Protein AF-A0A1H5QND9-F1 (afdb_monomer_lite)

Organism: NCBI:txid218821

Structure (mmCIF, N/CA/C/O backbone):
data_AF-A0A1H5QND9-F1
#
_entry.id   AF-A0A1H5QND9-F1
#
loop_
_atom_site.group_PDB
_atom_site.id
_atom_site.type_symbol
_atom_site.label_atom_id
_atom_site.label_alt_id
_atom_site.label_comp_id
_atom_site.label_asym_id
_atom_site.label_entity_id
_atom_site.label_seq_id
_atom_site.pdbx_PDB_ins_code
_atom_site.Cartn_x
_atom_site.Cartn_y
_atom_site.Cartn_z
_atom_site.occupancy
_atom_site.B_iso_or_equiv
_atom_site.auth_seq_id
_atom_site.auth_comp_id
_atom_site.auth_asym_id
_atom_site.auth_atom_id
_atom_site.pdbx_PDB_model_num
ATOM 1 N N . MET A 1 1 ? -1.037 16.244 -13.081 1.00 30.77 1 MET A N 1
ATOM 2 C CA . MET A 1 1 ? -0.775 14.940 -12.446 1.00 30.77 1 MET A CA 1
ATOM 3 C C . MET A 1 1 ? -1.326 13.906 -13.398 1.00 30.77 1 MET A C 1
ATOM 5 O O . MET A 1 1 ? -2.537 13.854 -13.570 1.00 30.77 1 MET A O 1
ATOM 9 N N . ASN A 1 2 ? -0.442 13.226 -14.124 1.00 32.41 2 ASN A N 1
ATOM 10 C CA . ASN A 1 2 ? -0.830 12.193 -15.076 1.00 32.41 2 ASN A CA 1
ATOM 11 C C . ASN A 1 2 ? -1.041 10.910 -14.277 1.00 32.41 2 ASN A C 1
ATOM 13 O O . ASN A 1 2 ? -0.089 10.359 -13.736 1.00 32.41 2 ASN A O 1
ATOM 17 N N . THR A 1 3 ? -2.290 10.477 -14.146 1.00 39.03 3 THR A N 1
ATOM 18 C CA . THR A 1 3 ? -2.609 9.144 -13.639 1.00 39.03 3 THR A CA 1
ATOM 19 C C . THR A 1 3 ? -2.179 8.141 -14.701 1.00 39.03 3 THR A C 1
ATOM 21 O O . THR A 1 3 ? -2.742 8.149 -15.798 1.00 39.03 3 THR A O 1
ATOM 24 N N . ALA A 1 4 ? -1.175 7.316 -14.398 1.00 41.44 4 ALA A N 1
ATOM 25 C CA . ALA A 1 4 ? -0.848 6.157 -15.221 1.00 41.44 4 ALA A CA 1
ATOM 26 C C . ALA A 1 4 ? -2.119 5.308 -15.438 1.00 41.44 4 ALA A C 1
ATOM 28 O O . ALA A 1 4 ? -2.975 5.269 -14.544 1.00 41.44 4 ALA A O 1
ATOM 29 N N . PRO A 1 5 ? -2.287 4.660 -16.605 1.00 41.72 5 PRO A N 1
ATOM 30 C CA . PRO A 1 5 ? -3.392 3.733 -16.797 1.00 41.72 5 PRO A CA 1
ATOM 31 C C . PRO A 1 5 ? -3.307 2.666 -15.704 1.00 41.72 5 PRO A C 1
ATOM 33 O O . PRO A 1 5 ? -2.260 2.045 -15.528 1.00 41.72 5 PRO A O 1
ATOM 36 N N . ALA A 1 6 ? -4.391 2.500 -14.942 1.00 45.31 6 ALA A N 1
ATOM 37 C CA . ALA A 1 6 ? -4.502 1.431 -13.964 1.00 45.31 6 ALA A CA 1
ATOM 38 C C . ALA A 1 6 ? -4.323 0.107 -14.713 1.00 45.31 6 ALA A C 1
ATOM 40 O O . ALA A 1 6 ? -5.210 -0.307 -15.460 1.00 45.31 6 ALA A O 1
ATOM 41 N N . GLY A 1 7 ? -3.151 -0.515 -14.569 1.00 49.09 7 GLY A N 1
ATOM 42 C CA . GLY A 1 7 ? -2.997 -1.923 -14.898 1.00 49.09 7 GLY A CA 1
ATOM 43 C C . GLY A 1 7 ? -4.021 -2.725 -14.099 1.00 49.09 7 GLY A C 1
ATOM 44 O O . GLY A 1 7 ? -4.500 -2.260 -13.058 1.00 49.09 7 GLY A O 1
ATOM 45 N N . ASP A 1 8 ? -4.371 -3.910 -14.593 1.00 61.28 8 ASP A N 1
ATOM 46 C CA . ASP A 1 8 ? -5.135 -4.879 -13.810 1.00 61.28 8 ASP A CA 1
ATOM 47 C C . ASP A 1 8 ? -4.563 -4.938 -12.383 1.00 61.28 8 ASP A C 1
ATOM 49 O O . ASP A 1 8 ? -3.344 -4.863 -12.196 1.00 61.28 8 ASP A O 1
ATOM 53 N N . GLY A 1 9 ? -5.442 -4.984 -11.377 1.00 74.00 9 GLY A N 1
ATOM 54 C CA . GLY A 1 9 ? -5.028 -4.994 -9.973 1.00 74.00 9 GLY A CA 1
ATOM 55 C C . GLY A 1 9 ? -3.981 -6.076 -9.684 1.00 74.00 9 GLY A C 1
ATOM 56 O O . GLY A 1 9 ? -3.853 -7.049 -10.437 1.00 74.00 9 GLY A O 1
ATOM 57 N N . ALA A 1 10 ? -3.236 -5.892 -8.591 1.00 85.25 10 ALA A N 1
ATOM 58 C CA . ALA A 1 10 ? -2.220 -6.842 -8.147 1.00 85.25 10 ALA A CA 1
ATOM 59 C C . ALA A 1 10 ? -2.747 -8.287 -8.178 1.00 85.25 10 ALA A C 1
ATOM 61 O O . ALA A 1 10 ? -3.856 -8.576 -7.728 1.00 85.25 10 ALA A O 1
ATOM 62 N N . GLN A 1 11 ? -1.960 -9.184 -8.769 1.00 88.12 11 GLN A N 1
ATOM 63 C CA . GLN A 1 11 ? -2.211 -10.621 -8.730 1.00 88.12 11 GLN A CA 1
ATOM 64 C C . GLN A 1 11 ? -1.687 -11.215 -7.415 1.00 88.12 11 GLN A C 1
ATOM 66 O O . GLN A 1 11 ? -0.843 -10.595 -6.767 1.00 88.12 11 GLN A O 1
ATOM 71 N N . PRO A 1 12 ? -2.091 -12.444 -7.033 1.00 85.75 12 PRO A N 1
ATOM 72 C CA . PRO A 1 12 ? -1.601 -13.069 -5.809 1.00 85.75 12 PRO A CA 1
ATOM 73 C C . PRO A 1 12 ? -0.068 -13.044 -5.697 1.00 85.75 12 PRO A C 1
ATOM 75 O O . PRO A 1 12 ? 0.640 -13.591 -6.546 1.00 85.75 12 PRO A O 1
ATOM 78 N N . GLY A 1 13 ? 0.431 -12.423 -4.625 1.00 88.81 13 GLY A N 1
ATOM 79 C CA . GLY A 1 13 ? 1.862 -12.261 -4.349 1.00 88.81 13 GLY A CA 1
ATOM 80 C C . GLY A 1 13 ? 2.502 -11.005 -4.950 1.00 88.81 13 GLY A C 1
ATOM 81 O O . GLY A 1 13 ? 3.698 -10.793 -4.754 1.00 88.81 13 GLY A O 1
ATOM 82 N N . GLU A 1 14 ? 1.743 -10.178 -5.667 1.00 94.50 14 GLU A N 1
ATOM 83 C CA . GLU A 1 14 ? 2.180 -8.855 -6.102 1.00 94.50 14 GLU A CA 1
ATOM 84 C C . GLU A 1 14 ? 1.819 -7.787 -5.067 1.00 94.50 14 GLU A C 1
ATOM 86 O O . GLU A 1 14 ? 0.817 -7.868 -4.365 1.00 94.50 14 GLU A O 1
ATOM 91 N N . VAL A 1 15 ? 2.649 -6.755 -4.997 1.00 95.69 15 VAL A N 1
ATOM 92 C CA . VAL A 1 15 ? 2.411 -5.526 -4.238 1.00 95.69 15 VAL A CA 1
ATOM 93 C C . VAL A 1 15 ? 2.611 -4.334 -5.165 1.00 95.69 15 VAL A C 1
ATOM 95 O O . VAL A 1 15 ? 3.142 -4.471 -6.268 1.00 95.69 15 VAL A O 1
ATOM 98 N N . TYR A 1 16 ? 2.191 -3.152 -4.736 1.00 96.06 16 TYR A N 1
ATOM 99 C CA . TYR A 1 16 ? 2.294 -1.951 -5.555 1.00 96.06 16 TYR A CA 1
ATOM 100 C C . TYR A 1 16 ? 3.622 -1.226 -5.337 1.00 96.06 16 TYR A C 1
ATOM 102 O O . TYR A 1 16 ? 4.063 -1.041 -4.201 1.00 96.06 16 TYR A O 1
ATOM 110 N N . VAL A 1 17 ? 4.232 -0.779 -6.434 1.00 96.19 17 VAL A N 1
ATOM 111 C CA . VAL A 1 17 ? 5.432 0.064 -6.443 1.00 96.19 17 VAL A CA 1
ATOM 112 C C . VAL A 1 17 ? 5.230 1.336 -7.252 1.00 96.19 17 VAL A C 1
ATOM 114 O O . VAL A 1 17 ? 4.436 1.370 -8.191 1.00 96.19 17 VAL A O 1
ATOM 117 N N . THR A 1 18 ? 5.986 2.369 -6.900 1.00 94.56 18 THR A N 1
ATOM 118 C CA . THR A 1 18 ? 6.098 3.638 -7.628 1.00 94.56 18 THR A CA 1
ATOM 119 C C . THR A 1 18 ? 7.566 4.000 -7.782 1.00 94.56 18 THR A C 1
ATOM 121 O O . THR A 1 18 ? 8.375 3.664 -6.921 1.00 94.56 18 THR A O 1
ATOM 124 N N . VAL A 1 19 ? 7.927 4.711 -8.849 1.00 92.56 19 VAL A N 1
ATOM 125 C CA . VAL A 1 19 ? 9.191 5.463 -8.833 1.00 92.56 19 VAL A CA 1
ATOM 126 C C . VAL A 1 19 ? 8.982 6.672 -7.923 1.00 92.56 19 VAL A C 1
ATOM 128 O O . VAL A 1 19 ? 7.911 7.294 -8.003 1.00 92.56 19 VAL A O 1
ATOM 131 N N . ALA A 1 20 ? 9.956 6.985 -7.066 1.00 84.19 20 ALA A N 1
ATOM 132 C CA . ALA A 1 20 ? 9.910 8.134 -6.162 1.00 84.19 20 ALA A CA 1
ATOM 133 C C . ALA A 1 20 ? 9.398 9.404 -6.875 1.00 84.19 20 ALA A C 1
ATOM 135 O O . ALA A 1 20 ? 9.759 9.686 -8.021 1.00 84.19 20 ALA A O 1
ATOM 136 N N . ASP A 1 21 ? 8.481 10.124 -6.224 1.00 79.50 21 ASP A N 1
ATOM 137 C CA . ASP A 1 21 ? 7.835 11.358 -6.705 1.00 79.50 21 ASP A CA 1
ATOM 138 C C . ASP A 1 21 ? 7.062 11.282 -8.044 1.00 79.50 21 ASP A C 1
ATOM 140 O O . ASP A 1 21 ? 6.518 12.291 -8.504 1.00 79.50 21 ASP A O 1
ATOM 144 N N . SER A 1 22 ? 6.942 10.108 -8.677 1.00 85.75 22 SER A N 1
ATOM 145 C CA . SER A 1 22 ? 6.267 9.986 -9.982 1.00 85.75 22 SER A CA 1
ATOM 146 C C . SER A 1 22 ? 4.738 9.952 -9.892 1.00 85.75 22 SER A C 1
ATOM 148 O O . SER A 1 22 ? 4.049 10.411 -10.807 1.00 85.75 22 SER A O 1
ATOM 150 N N . GLY A 1 23 ? 4.197 9.387 -8.807 1.00 83.50 23 GLY A N 1
ATOM 151 C CA . GLY A 1 23 ? 2.765 9.122 -8.635 1.00 83.50 23 GLY A CA 1
ATOM 152 C C . GLY A 1 23 ? 2.202 8.009 -9.533 1.00 83.50 23 GLY A C 1
ATOM 153 O O . GLY A 1 23 ? 0.992 7.783 -9.519 1.00 83.50 23 GLY A O 1
ATOM 154 N N . ALA A 1 24 ? 3.044 7.326 -10.315 1.00 89.31 24 ALA A N 1
ATOM 155 C CA . ALA A 1 24 ? 2.649 6.197 -11.148 1.00 89.31 24 ALA A CA 1
ATOM 156 C C . ALA A 1 24 ? 2.803 4.890 -10.367 1.00 89.31 24 ALA A C 1
ATOM 158 O O . ALA A 1 24 ? 3.851 4.633 -9.783 1.00 89.31 24 ALA A O 1
ATOM 159 N N . VAL A 1 25 ? 1.757 4.065 -10.359 1.00 93.25 25 VAL A N 1
ATOM 160 C CA . VAL A 1 25 ? 1.680 2.884 -9.496 1.00 93.25 25 VAL A CA 1
ATOM 161 C C . VAL A 1 25 ? 1.530 1.622 -10.334 1.00 93.25 25 VAL A C 1
ATOM 163 O O . VAL A 1 25 ? 0.660 1.558 -11.202 1.00 93.25 25 VAL A O 1
ATOM 166 N N . PHE A 1 26 ? 2.346 0.608 -10.046 1.00 94.75 26 PHE A N 1
ATOM 167 C CA . PHE A 1 26 ? 2.389 -0.642 -10.802 1.00 94.75 26 PHE A CA 1
ATOM 168 C C . PHE A 1 26 ? 2.456 -1.856 -9.868 1.00 94.75 26 PHE A C 1
ATOM 170 O O . PHE A 1 26 ? 3.202 -1.816 -8.889 1.00 94.75 26 PHE A O 1
ATOM 177 N N . PRO A 1 27 ? 1.724 -2.945 -10.153 1.00 95.94 27 PRO A N 1
ATOM 178 C CA . PRO A 1 27 ? 1.850 -4.182 -9.395 1.00 95.94 27 PRO A CA 1
ATOM 179 C C . PRO A 1 27 ? 3.115 -4.956 -9.798 1.00 95.94 27 PRO A C 1
ATOM 181 O O . PRO A 1 27 ? 3.449 -5.069 -10.981 1.00 95.94 27 PRO A O 1
ATOM 184 N N . ALA A 1 28 ? 3.826 -5.508 -8.819 1.00 97.00 28 ALA A N 1
ATOM 185 C CA . ALA A 1 28 ? 5.040 -6.289 -9.028 1.00 97.00 28 ALA A CA 1
ATOM 186 C C . ALA A 1 28 ? 5.267 -7.312 -7.911 1.00 97.00 28 ALA A C 1
ATOM 188 O O . ALA A 1 28 ? 4.851 -7.114 -6.774 1.00 97.00 28 ALA A O 1
ATOM 189 N N . VAL A 1 29 ? 6.016 -8.373 -8.214 1.00 96.94 29 VAL A N 1
ATOM 190 C CA . VAL A 1 29 ? 6.687 -9.165 -7.170 1.00 96.94 29 VAL A CA 1
ATOM 191 C C . VAL A 1 29 ? 7.986 -8.454 -6.815 1.00 96.94 29 VAL A C 1
ATOM 193 O O . VAL A 1 29 ? 8.687 -7.994 -7.715 1.00 96.94 29 VAL A O 1
ATOM 196 N N . ILE A 1 30 ? 8.332 -8.382 -5.534 1.00 96.94 30 ILE A N 1
ATOM 197 C CA . ILE A 1 30 ? 9.551 -7.708 -5.072 1.00 96.94 30 ILE A CA 1
ATOM 198 C C . ILE A 1 30 ? 10.582 -8.754 -4.675 1.00 96.94 30 ILE A C 1
ATOM 200 O O . ILE A 1 30 ? 10.245 -9.745 -4.032 1.00 96.94 30 ILE A O 1
ATOM 204 N N . GLU A 1 31 ? 11.829 -8.560 -5.093 1.00 96.06 31 GLU A N 1
ATOM 205 C CA . GLU A 1 31 ? 12.936 -9.381 -4.604 1.00 96.06 31 GLU A CA 1
ATOM 206 C C . GLU A 1 31 ? 13.189 -9.131 -3.109 1.00 96.06 31 GLU A C 1
ATOM 208 O O . GLU A 1 31 ? 12.942 -8.038 -2.594 1.00 96.06 31 GLU A O 1
ATOM 213 N N . ASP A 1 32 ? 13.711 -10.140 -2.409 1.00 95.12 32 ASP A N 1
ATOM 214 C CA . ASP A 1 32 ? 14.015 -10.017 -0.980 1.00 95.12 32 ASP A CA 1
ATOM 215 C C . ASP A 1 32 ? 15.054 -8.911 -0.725 1.00 95.12 32 ASP A C 1
ATOM 217 O O . ASP A 1 32 ? 14.876 -8.090 0.170 1.00 95.12 32 ASP A O 1
ATOM 221 N N . GLU A 1 33 ? 16.110 -8.845 -1.536 1.00 96.25 33 GLU A N 1
ATOM 222 C CA . GLU A 1 33 ? 17.181 -7.853 -1.396 1.00 96.25 33 GLU A CA 1
ATOM 223 C C . GLU A 1 33 ? 16.751 -6.467 -1.903 1.00 96.25 33 GLU A C 1
ATOM 225 O O . GLU A 1 33 ? 16.162 -6.323 -2.979 1.00 96.25 33 GLU A O 1
ATOM 230 N N . ARG A 1 34 ? 17.094 -5.421 -1.151 1.00 96.44 34 ARG A N 1
ATOM 231 C CA . ARG A 1 34 ? 16.931 -4.017 -1.537 1.00 96.44 34 ARG A CA 1
ATOM 232 C C . ARG A 1 34 ? 18.177 -3.486 -2.234 1.00 96.44 34 ARG A C 1
ATOM 234 O O . ARG A 1 34 ? 19.300 -3.898 -1.966 1.00 96.44 34 ARG A O 1
ATOM 241 N N . TRP A 1 35 ? 17.996 -2.493 -3.096 1.00 96.00 35 TRP A N 1
ATOM 242 C CA . TRP A 1 35 ? 19.103 -1.727 -3.664 1.00 96.00 35 TRP A CA 1
ATOM 243 C C . TRP A 1 35 ? 19.141 -0.337 -3.033 1.00 96.00 35 TRP A C 1
ATOM 245 O O . TRP A 1 35 ? 18.263 0.474 -3.293 1.00 96.00 35 TRP A O 1
ATOM 255 N N . ASN A 1 36 ? 20.130 -0.059 -2.176 1.00 94.75 36 ASN A N 1
ATOM 256 C CA . ASN A 1 36 ? 20.221 1.202 -1.415 1.00 94.75 36 ASN A CA 1
ATOM 257 C C . ASN A 1 36 ? 18.939 1.550 -0.623 1.00 94.75 36 ASN A C 1
ATOM 259 O O . ASN A 1 36 ? 18.623 2.720 -0.437 1.00 94.75 36 ASN A O 1
ATOM 263 N N . GLY A 1 37 ? 18.201 0.535 -0.162 1.00 93.94 37 GLY A N 1
ATOM 264 C CA . GLY A 1 37 ? 16.908 0.701 0.511 1.00 93.94 37 GLY A CA 1
ATOM 265 C C . GLY A 1 37 ? 15.694 0.735 -0.425 1.00 93.94 37 GLY A C 1
ATOM 266 O O . GLY A 1 37 ? 14.570 0.681 0.057 1.00 93.94 37 GLY A O 1
ATOM 267 N N . PHE A 1 38 ? 15.886 0.749 -1.746 1.00 96.75 38 PHE A N 1
ATOM 268 C CA . PHE A 1 38 ? 14.798 0.708 -2.724 1.00 96.75 38 PHE A CA 1
ATOM 269 C C . PHE A 1 38 ? 14.404 -0.719 -3.099 1.00 96.75 38 PHE A C 1
ATOM 271 O O . PHE A 1 38 ? 15.224 -1.646 -3.109 1.00 96.75 38 PHE A O 1
ATOM 278 N N . ALA A 1 39 ? 13.125 -0.892 -3.420 1.00 97.12 39 ALA A N 1
ATOM 279 C CA . ALA A 1 39 ? 12.569 -2.149 -3.882 1.00 97.12 39 ALA A CA 1
ATOM 280 C C . ALA A 1 39 ? 13.182 -2.564 -5.229 1.00 97.12 39 ALA A C 1
ATOM 282 O O . ALA A 1 39 ? 13.573 -1.742 -6.057 1.00 97.12 39 ALA A O 1
ATOM 283 N N . ARG A 1 40 ? 13.236 -3.872 -5.472 1.00 97.62 40 ARG A N 1
ATO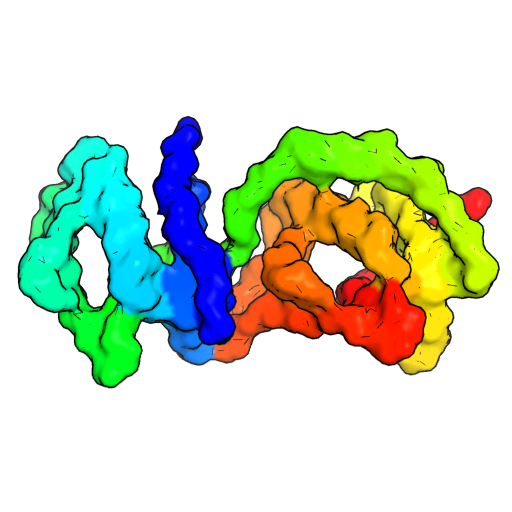M 284 C CA . ARG A 1 40 ? 13.672 -4.447 -6.748 1.00 97.62 40 ARG A CA 1
ATOM 285 C C . ARG A 1 40 ? 12.492 -5.194 -7.371 1.00 97.62 40 ARG A C 1
ATOM 287 O O . ARG A 1 40 ? 12.292 -6.370 -7.064 1.00 97.62 40 ARG A O 1
ATOM 294 N N . PRO A 1 41 ? 11.646 -4.503 -8.155 1.00 97.56 41 PRO A N 1
ATOM 295 C CA . PRO A 1 41 ? 10.421 -5.087 -8.676 1.00 97.56 41 PRO A CA 1
ATOM 296 C C . PRO A 1 41 ? 10.675 -5.990 -9.880 1.00 97.56 41 PRO A C 1
ATOM 298 O O . PRO A 1 41 ? 11.574 -5.766 -10.689 1.00 97.56 41 PRO A O 1
ATOM 301 N N . ARG A 1 42 ? 9.815 -6.997 -10.019 1.00 97.75 42 ARG A N 1
ATOM 302 C CA . ARG A 1 42 ? 9.735 -7.903 -11.163 1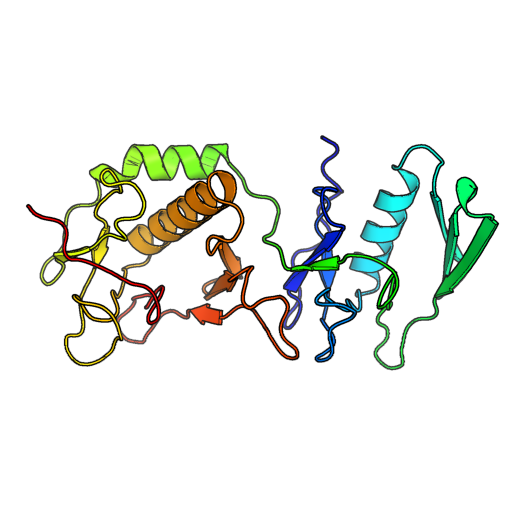.00 97.75 42 ARG A CA 1
ATOM 303 C C . ARG A 1 42 ? 8.291 -7.936 -11.653 1.00 97.75 42 ARG A C 1
ATOM 305 O O . ARG A 1 42 ? 7.405 -8.559 -11.055 1.00 97.75 42 ARG A O 1
ATOM 312 N N . PHE A 1 43 ? 8.056 -7.225 -12.745 1.00 97.81 43 PHE A N 1
ATOM 313 C CA . PHE A 1 43 ? 6.728 -6.966 -13.289 1.00 97.81 43 PHE A CA 1
ATOM 314 C C . PHE A 1 43 ? 6.216 -8.160 -14.092 1.00 97.81 43 PHE A C 1
ATOM 316 O O . PHE A 1 43 ? 6.977 -8.796 -14.820 1.00 97.81 43 PHE A O 1
ATOM 323 N N . SER A 1 44 ? 4.922 -8.466 -13.996 1.00 97.00 44 SER A N 1
ATOM 324 C CA . SER A 1 44 ? 4.269 -9.344 -14.973 1.00 97.00 44 SER A CA 1
ATOM 325 C C . SER A 1 44 ? 4.314 -8.704 -16.368 1.00 97.00 44 SER A C 1
ATOM 327 O O . SER A 1 44 ? 4.611 -7.517 -16.501 1.00 97.00 44 SER A O 1
ATOM 329 N N . ARG A 1 45 ? 3.993 -9.457 -17.427 1.00 95.56 45 ARG A N 1
ATOM 330 C CA . ARG A 1 45 ? 3.927 -8.892 -18.787 1.00 95.56 45 ARG A CA 1
ATOM 331 C C . ARG A 1 45 ? 2.978 -7.690 -18.869 1.00 95.56 45 ARG A C 1
ATOM 333 O O . ARG A 1 45 ? 3.370 -6.653 -19.390 1.00 95.56 45 ARG A O 1
ATOM 340 N N . ALA A 1 46 ? 1.773 -7.816 -18.314 1.00 94.94 46 ALA A N 1
ATOM 341 C CA . ALA A 1 46 ? 0.779 -6.743 -18.315 1.00 94.94 46 ALA A CA 1
ATOM 342 C C . ALA A 1 46 ? 1.263 -5.510 -17.528 1.00 94.94 46 ALA A C 1
ATOM 344 O O . ALA A 1 46 ? 1.140 -4.380 -17.997 1.00 94.94 46 ALA A O 1
ATOM 345 N N . ALA A 1 47 ? 1.887 -5.716 -16.363 1.00 95.69 47 ALA A N 1
ATOM 346 C CA . ALA A 1 47 ? 2.459 -4.618 -15.586 1.00 95.69 47 ALA A CA 1
ATOM 347 C C . ALA A 1 47 ? 3.648 -3.956 -16.307 1.00 95.69 47 ALA A C 1
ATOM 349 O O . ALA A 1 47 ? 3.764 -2.734 -16.306 1.00 95.69 47 ALA A O 1
ATOM 350 N N . ALA A 1 48 ? 4.495 -4.734 -16.984 1.00 96.62 48 ALA A N 1
ATOM 351 C CA . ALA A 1 48 ? 5.598 -4.215 -17.790 1.00 96.62 48 ALA A CA 1
ATOM 352 C C . ALA A 1 48 ? 5.098 -3.363 -18.970 1.00 96.62 48 ALA A C 1
ATOM 354 O O . ALA A 1 48 ? 5.678 -2.320 -19.258 1.00 96.62 48 ALA A O 1
ATOM 355 N N . GLU A 1 49 ? 3.997 -3.752 -19.618 1.00 95.38 49 GLU A N 1
ATOM 356 C CA . GLU A 1 49 ? 3.330 -2.938 -20.645 1.00 95.38 49 GLU A CA 1
ATOM 357 C C . GLU A 1 49 ? 2.825 -1.603 -20.091 1.00 95.38 49 GLU A C 1
ATOM 359 O O . GLU A 1 49 ? 3.028 -0.568 -20.729 1.00 95.38 49 GLU A O 1
ATOM 364 N N . ALA A 1 50 ? 2.265 -1.594 -18.879 1.00 94.19 50 ALA A N 1
ATOM 365 C CA . ALA A 1 50 ? 1.870 -0.358 -18.207 1.00 94.19 50 ALA A CA 1
ATOM 366 C C . ALA A 1 50 ? 3.078 0.542 -17.875 1.00 94.19 50 ALA A C 1
ATOM 368 O O . ALA A 1 50 ? 3.017 1.751 -18.107 1.00 94.19 50 ALA A O 1
ATOM 369 N N . VAL A 1 51 ? 4.191 -0.033 -17.400 1.00 94.38 51 VAL A N 1
ATOM 370 C CA . VAL A 1 51 ? 5.439 0.711 -17.144 1.00 94.38 51 VAL A CA 1
ATOM 371 C C . VAL A 1 51 ? 5.990 1.312 -18.442 1.00 94.38 51 VAL A C 1
ATOM 373 O O . VAL A 1 51 ? 6.328 2.491 -18.475 1.00 94.38 51 VAL A O 1
ATOM 376 N N . VAL A 1 52 ? 6.036 0.544 -19.535 1.00 94.25 52 VAL A N 1
ATOM 377 C CA . VAL A 1 52 ? 6.506 1.016 -20.853 1.00 94.25 52 VAL A CA 1
ATOM 378 C C . VAL A 1 52 ? 5.638 2.155 -21.395 1.00 94.25 52 VAL A C 1
ATOM 380 O O . VAL A 1 52 ? 6.171 3.146 -21.906 1.00 94.25 52 VAL A O 1
ATOM 383 N N . ALA A 1 53 ? 4.315 2.043 -21.262 1.00 91.81 53 ALA A N 1
ATOM 384 C CA . ALA A 1 53 ? 3.393 3.107 -21.645 1.00 91.81 53 ALA A CA 1
ATOM 385 C C . ALA A 1 53 ? 3.659 4.387 -20.836 1.00 91.81 53 ALA A C 1
ATOM 387 O O . ALA A 1 53 ? 3.840 5.455 -21.418 1.00 91.81 53 ALA A O 1
ATOM 388 N N . TRP A 1 54 ? 3.790 4.266 -19.512 1.00 91.19 54 TRP A N 1
ATOM 389 C CA . TRP A 1 54 ? 4.106 5.393 -18.635 1.00 91.19 54 TRP A CA 1
ATOM 390 C C . TRP A 1 54 ? 5.445 6.065 -18.976 1.00 91.19 54 TRP A C 1
ATOM 392 O O . TRP A 1 54 ? 5.507 7.289 -19.064 1.00 91.19 54 TRP A O 1
ATOM 402 N N . LEU A 1 55 ? 6.505 5.292 -19.233 1.00 89.31 55 LEU A N 1
ATOM 403 C CA . LEU A 1 55 ? 7.811 5.838 -19.627 1.00 89.31 55 LEU A CA 1
ATOM 404 C C . LEU A 1 55 ? 7.734 6.634 -20.934 1.00 89.31 55 LEU A C 1
ATOM 406 O O . LEU A 1 55 ? 8.387 7.667 -21.069 1.00 89.31 55 LEU A O 1
ATOM 410 N N . THR A 1 56 ? 6.919 6.174 -21.885 1.00 85.12 56 THR A N 1
ATOM 411 C CA . THR A 1 56 ? 6.709 6.864 -23.166 1.00 85.12 56 THR A CA 1
ATOM 412 C C . THR A 1 56 ? 5.987 8.201 -22.974 1.00 85.12 56 THR A C 1
ATOM 414 O O . THR A 1 56 ? 6.286 9.178 -23.667 1.00 85.12 56 THR A O 1
ATOM 417 N N . ASP A 1 57 ? 5.094 8.279 -21.985 1.00 84.38 57 ASP A N 1
ATOM 418 C CA . ASP A 1 57 ? 4.361 9.496 -21.632 1.00 84.38 57 ASP A CA 1
ATOM 419 C C . ASP A 1 57 ? 5.228 10.553 -20.924 1.00 84.38 57 ASP A C 1
ATOM 421 O O . ASP A 1 57 ? 4.832 11.719 -20.857 1.00 84.38 57 ASP A O 1
ATOM 425 N N . CYS A 1 58 ? 6.444 10.216 -20.474 1.00 76.19 58 CYS A N 1
ATOM 426 C CA . CYS A 1 58 ? 7.408 11.146 -19.860 1.00 76.19 58 CYS A CA 1
ATOM 427 C C . CYS A 1 58 ? 8.035 12.160 -20.853 1.00 76.19 58 CYS A C 1
ATOM 429 O O . CYS A 1 58 ? 9.172 12.604 -20.685 1.00 76.19 58 CYS A O 1
ATOM 431 N N . HIS A 1 59 ? 7.291 12.554 -21.892 1.00 61.69 59 HIS A N 1
ATOM 432 C CA . HIS A 1 59 ? 7.583 13.643 -22.832 1.00 61.69 59 HIS A CA 1
ATOM 433 C C . HIS A 1 59 ? 8.983 13.606 -23.478 1.00 61.69 59 HIS A C 1
ATOM 435 O O . HIS A 1 59 ? 9.614 14.643 -23.686 1.00 61.69 59 HIS A O 1
ATOM 441 N N . GLY A 1 60 ? 9.448 12.412 -23.857 1.00 62.66 60 GLY A N 1
ATOM 442 C CA . GLY A 1 60 ? 10.625 12.235 -24.717 1.00 62.66 60 GLY A CA 1
ATOM 443 C C . GLY A 1 60 ? 11.980 12.198 -24.004 1.00 62.66 60 GLY A C 1
ATOM 444 O O . GLY A 1 60 ? 13.002 12.074 -24.676 1.00 62.66 60 GLY A O 1
ATOM 445 N N . ALA A 1 61 ? 12.014 12.259 -22.668 1.00 76.50 61 ALA A N 1
ATOM 446 C CA . ALA A 1 61 ? 13.241 11.993 -21.909 1.00 76.50 61 ALA A CA 1
ATOM 447 C C . ALA A 1 61 ? 13.658 10.512 -21.996 1.00 76.50 61 ALA A C 1
ATOM 449 O O . ALA A 1 61 ? 14.850 10.197 -22.042 1.00 76.50 61 ALA A O 1
ATOM 450 N N . ILE A 1 62 ? 12.664 9.624 -22.068 1.00 85.00 62 ILE A N 1
ATOM 451 C CA . ILE A 1 62 ? 12.820 8.175 -22.134 1.00 85.00 62 ILE A CA 1
ATOM 452 C C . ILE A 1 62 ? 11.961 7.657 -23.289 1.00 85.00 62 ILE A C 1
ATOM 454 O O . ILE A 1 62 ? 10.797 8.029 -23.420 1.00 85.00 62 ILE A O 1
ATOM 458 N N . ALA A 1 63 ? 12.538 6.811 -24.136 1.00 87.56 63 ALA A N 1
ATOM 459 C CA . ALA A 1 63 ? 11.810 6.014 -25.113 1.00 87.56 63 ALA A CA 1
ATOM 460 C C . ALA A 1 63 ? 11.821 4.557 -24.647 1.00 87.56 63 ALA A C 1
ATOM 462 O O . ALA A 1 63 ? 12.894 3.996 -24.427 1.00 87.56 63 ALA A O 1
ATOM 463 N N . ALA A 1 64 ? 10.647 3.948 -24.496 1.00 92.31 64 ALA A N 1
ATOM 464 C CA . ALA A 1 64 ? 10.516 2.554 -24.098 1.00 92.31 64 ALA A CA 1
ATOM 465 C C . ALA A 1 64 ? 9.573 1.819 -25.053 1.00 92.31 64 ALA A C 1
ATOM 467 O O . ALA A 1 64 ? 8.536 2.350 -25.443 1.00 92.31 64 ALA A O 1
ATOM 468 N N . ALA A 1 65 ? 9.925 0.598 -25.441 1.00 94.50 65 ALA A N 1
ATOM 469 C CA . ALA A 1 65 ? 9.076 -0.256 -26.264 1.00 94.50 65 ALA A CA 1
ATOM 470 C C . ALA A 1 65 ? 9.430 -1.729 -26.060 1.00 94.50 65 ALA A C 1
ATOM 472 O O . ALA A 1 65 ? 10.546 -2.062 -25.664 1.00 94.50 65 ALA A O 1
ATOM 473 N N . PHE A 1 66 ? 8.500 -2.620 -26.387 1.00 96.38 66 PHE A N 1
ATOM 474 C CA . PHE A 1 66 ? 8.828 -4.034 -26.526 1.00 96.38 66 PHE A CA 1
ATOM 475 C C . PHE A 1 66 ? 9.516 -4.308 -27.867 1.00 96.38 66 PHE A C 1
ATOM 477 O O . PHE A 1 66 ? 9.031 -3.888 -28.917 1.00 96.38 66 PHE A O 1
ATOM 484 N N . ASP A 1 67 ? 10.614 -5.057 -27.821 1.00 94.81 67 ASP A N 1
ATOM 485 C CA . ASP A 1 67 ? 11.301 -5.639 -28.973 1.00 94.81 67 ASP A CA 1
ATOM 486 C C . ASP A 1 67 ? 11.274 -7.170 -28.857 1.00 94.81 67 ASP A C 1
ATOM 488 O O . ASP A 1 67 ? 12.136 -7.810 -28.235 1.00 94.81 67 ASP A O 1
ATOM 492 N N . GLY A 1 68 ? 10.206 -7.745 -29.415 1.00 94.19 68 GLY A N 1
ATOM 493 C CA . GLY A 1 68 ? 9.808 -9.125 -29.163 1.00 94.19 68 GLY A CA 1
ATOM 494 C C . GLY A 1 68 ? 9.365 -9.306 -27.711 1.00 94.19 68 GLY A C 1
ATOM 495 O O . GLY A 1 68 ? 8.451 -8.627 -27.237 1.00 94.19 68 GLY A O 1
ATOM 496 N N . GLU A 1 69 ? 10.034 -10.218 -27.009 1.00 94.81 69 GLU A N 1
ATOM 497 C CA . GLU A 1 69 ? 9.789 -10.473 -25.588 1.00 94.81 69 GLU A CA 1
ATOM 498 C C . GLU A 1 69 ? 10.588 -9.556 -24.664 1.00 94.81 69 GLU A C 1
ATOM 500 O O . GLU A 1 69 ? 10.295 -9.535 -23.484 1.00 94.81 69 GLU A O 1
ATOM 505 N N . ALA A 1 70 ? 11.560 -8.784 -25.154 1.00 97.12 70 ALA A N 1
ATOM 506 C CA . ALA A 1 70 ? 12.343 -7.892 -24.301 1.00 97.12 70 ALA A CA 1
ATOM 507 C C . ALA A 1 70 ? 11.753 -6.484 -24.261 1.00 97.12 70 ALA A C 1
ATOM 509 O O . ALA A 1 70 ? 11.158 -6.022 -25.234 1.00 97.12 70 ALA A O 1
ATOM 510 N N . VAL A 1 71 ? 12.012 -5.759 -23.177 1.00 97.06 71 VAL A N 1
ATOM 511 C CA . VAL A 1 71 ? 11.791 -4.312 -23.110 1.00 97.06 71 VAL A CA 1
ATOM 512 C C . VAL A 1 71 ? 13.080 -3.600 -23.508 1.00 97.06 71 VAL A C 1
ATOM 514 O O . VAL A 1 71 ? 14.131 -3.832 -22.916 1.00 97.06 71 VAL A O 1
ATOM 517 N N . ALA A 1 72 ? 13.010 -2.722 -24.501 1.00 95.94 72 ALA A N 1
ATOM 518 C CA . ALA A 1 72 ? 14.081 -1.805 -24.859 1.00 95.94 72 ALA A CA 1
ATOM 519 C C . ALA A 1 72 ? 13.784 -0.423 -24.265 1.00 95.94 72 ALA A C 1
ATOM 521 O O . ALA A 1 72 ? 12.714 0.133 -24.513 1.00 95.94 72 ALA A O 1
ATOM 522 N N . ILE A 1 73 ? 14.729 0.131 -23.505 1.00 92.88 73 ILE A N 1
ATOM 523 C CA . ILE A 1 73 ? 14.658 1.475 -22.918 1.00 92.88 73 ILE A CA 1
ATOM 524 C C . ILE A 1 73 ? 15.838 2.291 -23.436 1.00 92.88 73 ILE A C 1
ATOM 526 O O . ILE A 1 73 ? 16.973 1.825 -23.443 1.00 92.88 73 ILE A O 1
ATOM 530 N N . THR A 1 74 ? 15.577 3.511 -23.889 1.00 90.12 74 THR A N 1
ATOM 531 C CA . THR A 1 74 ? 16.593 4.482 -24.299 1.00 90.12 74 THR A CA 1
ATOM 532 C C . THR A 1 74 ? 16.365 5.791 -23.560 1.00 90.12 74 THR A C 1
ATOM 534 O O . THR A 1 74 ? 15.331 6.436 -23.724 1.00 90.12 74 THR A O 1
ATOM 537 N N . GLU A 1 75 ? 17.343 6.199 -22.762 1.00 84.81 75 GLU A N 1
ATOM 538 C CA . GLU A 1 75 ? 17.361 7.471 -22.047 1.00 84.81 75 GLU A CA 1
ATOM 539 C C . GLU A 1 75 ? 18.265 8.450 -22.801 1.00 84.81 75 GLU A C 1
ATOM 541 O O . GLU A 1 75 ? 19.492 8.427 -22.677 1.00 84.81 75 GLU A O 1
ATOM 546 N N . THR A 1 76 ? 17.659 9.326 -23.604 1.00 76.94 76 THR A N 1
ATOM 547 C CA . THR A 1 76 ? 18.399 10.208 -24.525 1.00 76.94 76 THR A CA 1
ATOM 548 C C . THR A 1 76 ? 19.345 11.158 -23.786 1.00 76.94 76 THR A C 1
ATOM 550 O O . THR A 1 76 ? 20.453 11.416 -24.245 1.00 76.94 76 THR A O 1
ATOM 553 N N . ALA A 1 77 ? 18.928 11.678 -22.626 1.00 76.75 77 ALA A N 1
ATOM 554 C CA . ALA A 1 77 ? 19.727 12.627 -21.848 1.00 76.75 77 ALA A CA 1
ATOM 555 C C . ALA A 1 77 ? 20.966 11.989 -21.195 1.00 76.75 77 ALA A C 1
ATOM 557 O O . ALA A 1 77 ? 21.944 12.688 -20.936 1.00 76.75 77 ALA A O 1
ATOM 558 N N . ALA A 1 78 ? 20.920 10.680 -20.936 1.00 77.88 78 ALA A N 1
ATOM 559 C CA . ALA A 1 78 ? 21.997 9.925 -20.303 1.00 77.88 78 ALA A CA 1
ATOM 560 C C . ALA A 1 78 ? 22.857 9.139 -21.309 1.00 77.88 78 ALA A C 1
ATOM 562 O O . ALA A 1 78 ? 23.811 8.487 -20.892 1.00 77.88 78 ALA A O 1
ATOM 563 N N . ASP A 1 79 ? 22.517 9.181 -22.606 1.00 81.88 79 ASP A N 1
ATOM 564 C CA . ASP A 1 79 ? 23.105 8.339 -23.661 1.00 81.88 79 ASP A CA 1
ATOM 565 C C . ASP A 1 79 ? 23.149 6.849 -23.262 1.00 81.88 79 ASP A C 1
ATOM 567 O O . ASP A 1 79 ? 24.123 6.128 -23.487 1.00 81.88 79 ASP A O 1
ATOM 571 N N . ARG A 1 80 ? 22.080 6.393 -22.595 1.00 84.19 80 ARG A N 1
ATOM 572 C CA . ARG A 1 80 ? 21.954 5.033 -22.065 1.00 84.19 80 ARG A CA 1
ATOM 573 C C . ARG A 1 80 ? 20.885 4.281 -22.840 1.00 84.19 80 ARG A C 1
ATOM 575 O O . ARG A 1 80 ? 19.754 4.744 -22.959 1.00 84.19 80 ARG A O 1
ATOM 582 N N . ALA A 1 81 ? 21.234 3.089 -23.308 1.00 90.00 81 ALA A N 1
ATOM 583 C CA . ALA A 1 81 ? 20.290 2.127 -23.856 1.00 90.00 81 ALA A CA 1
ATOM 584 C C . ALA A 1 81 ? 20.371 0.823 -23.060 1.00 90.00 81 ALA A C 1
ATOM 586 O O . ALA A 1 81 ? 21.460 0.345 -22.741 1.00 90.00 81 ALA A O 1
ATOM 587 N N . GLU A 1 82 ? 19.216 0.252 -22.750 1.00 92.56 82 GLU A N 1
ATOM 588 C CA . GLU A 1 82 ? 19.088 -0.983 -21.992 1.00 92.56 82 GLU A CA 1
ATOM 589 C C . GLU A 1 82 ? 18.099 -1.922 -22.679 1.00 92.56 82 GLU A C 1
ATOM 591 O O . GLU A 1 82 ? 17.065 -1.497 -23.198 1.00 92.56 82 GLU A O 1
ATOM 596 N N . ARG A 1 83 ? 18.430 -3.213 -22.679 1.00 95.69 83 ARG A N 1
ATOM 597 C CA . ARG A 1 83 ? 17.544 -4.287 -23.117 1.00 95.69 83 ARG A CA 1
ATOM 598 C C . ARG A 1 83 ? 17.298 -5.213 -21.935 1.00 95.69 83 ARG A C 1
ATOM 600 O O . ARG A 1 83 ? 18.238 -5.812 -21.420 1.00 95.69 83 ARG A O 1
ATOM 607 N N . ILE A 1 84 ? 16.040 -5.330 -21.541 1.00 97.25 84 ILE A N 1
ATOM 608 C CA . ILE A 1 84 ? 15.592 -6.071 -20.367 1.00 97.25 84 ILE A CA 1
ATOM 609 C C . ILE A 1 84 ? 14.812 -7.287 -20.854 1.00 97.25 84 ILE A C 1
ATOM 611 O O . ILE A 1 84 ? 13.695 -7.166 -21.357 1.00 97.25 84 ILE A O 1
ATOM 615 N N . GLU A 1 85 ? 15.418 -8.459 -20.717 1.00 97.62 85 GLU A N 1
ATOM 616 C CA . GLU A 1 85 ? 14.756 -9.738 -20.976 1.00 97.62 85 GLU A CA 1
ATOM 617 C C . GLU A 1 85 ? 13.899 -10.145 -19.763 1.00 97.62 85 GLU A C 1
ATOM 619 O O . GLU A 1 85 ? 14.255 -9.815 -18.623 1.00 97.62 85 GLU A O 1
ATOM 624 N N . PRO A 1 86 ? 12.794 -10.884 -19.961 1.00 97.44 86 PRO A N 1
ATOM 625 C CA . PRO A 1 86 ? 12.090 -11.493 -18.846 1.00 97.44 86 PRO A CA 1
ATOM 626 C C . PRO A 1 86 ? 12.991 -12.524 -18.152 1.00 97.44 86 PRO A C 1
ATOM 628 O O . PRO A 1 86 ? 13.748 -13.264 -18.786 1.00 97.44 86 PRO A O 1
ATOM 631 N N . GLY A 1 87 ? 12.890 -12.594 -16.827 1.00 94.62 87 GLY A N 1
ATOM 632 C CA . GLY A 1 87 ? 13.530 -13.628 -16.023 1.00 94.62 87 GLY A CA 1
ATOM 633 C C . GLY A 1 87 ? 12.941 -15.019 -16.280 1.00 94.62 87 GLY A C 1
ATOM 634 O O . GLY A 1 87 ? 11.961 -15.190 -17.004 1.00 94.62 87 GLY A O 1
ATOM 635 N N . ALA A 1 88 ? 13.515 -16.038 -15.634 1.00 94.44 88 ALA A N 1
ATOM 636 C CA . ALA A 1 88 ? 13.080 -17.433 -15.785 1.00 94.44 88 ALA A CA 1
ATOM 637 C C . ALA A 1 88 ? 11.615 -17.685 -15.372 1.00 94.44 88 ALA A C 1
ATOM 639 O O . ALA A 1 88 ? 11.021 -18.680 -15.777 1.00 94.44 88 ALA A O 1
ATOM 640 N N . ASP A 1 89 ? 11.029 -16.792 -14.580 1.00 94.12 89 ASP A N 1
ATOM 641 C CA . ASP A 1 89 ? 9.625 -16.809 -14.174 1.00 94.12 89 ASP A CA 1
ATOM 642 C C . ASP A 1 89 ? 8.724 -15.915 -15.045 1.00 94.12 89 ASP A C 1
ATOM 644 O O . ASP A 1 89 ? 7.571 -15.669 -14.696 1.00 94.12 89 ASP A O 1
ATOM 648 N N . GLY A 1 90 ? 9.240 -15.418 -16.174 1.00 96.25 90 GLY A N 1
ATOM 649 C CA . GLY A 1 90 ? 8.499 -14.595 -17.128 1.00 96.25 90 GLY A CA 1
ATOM 650 C C . GLY A 1 90 ? 8.276 -13.148 -16.681 1.00 96.25 90 GLY A C 1
ATOM 651 O O . GLY A 1 90 ? 7.454 -12.457 -17.285 1.00 96.25 90 GLY A O 1
ATOM 652 N N . ARG A 1 91 ? 8.965 -12.685 -15.627 1.00 97.75 91 ARG A N 1
ATOM 653 C CA . ARG A 1 91 ? 8.808 -11.335 -15.067 1.00 97.75 91 ARG A CA 1
ATOM 654 C C . ARG A 1 91 ? 9.959 -10.406 -15.443 1.00 97.75 91 ARG A C 1
ATOM 656 O O . ARG A 1 91 ? 11.100 -10.837 -15.571 1.00 97.75 91 ARG A O 1
ATOM 663 N N . TYR A 1 92 ? 9.660 -9.122 -15.585 1.00 98.12 92 TYR A N 1
ATOM 664 C CA . TYR A 1 92 ? 10.568 -8.108 -16.112 1.00 98.12 92 TYR A CA 1
ATOM 665 C C . TYR A 1 92 ? 11.183 -7.277 -14.976 1.00 98.12 92 TYR A C 1
ATOM 667 O O . TYR A 1 92 ? 10.435 -6.589 -14.279 1.00 98.12 92 TYR A O 1
ATOM 675 N N . PRO A 1 93 ? 12.512 -7.294 -14.774 1.00 97.38 93 PRO A N 1
ATOM 676 C CA . PRO A 1 93 ? 13.182 -6.535 -13.714 1.00 97.38 93 PRO A CA 1
ATOM 677 C C . PRO A 1 93 ? 13.459 -5.077 -14.128 1.00 97.38 93 PRO A C 1
ATOM 679 O O . PRO A 1 93 ? 14.597 -4.613 -14.108 1.00 97.38 93 PRO A O 1
ATOM 682 N N . ILE A 1 94 ? 12.429 -4.345 -14.563 1.00 96.19 94 ILE A N 1
ATOM 683 C CA . ILE A 1 94 ? 12.597 -2.991 -15.117 1.00 96.19 94 ILE A CA 1
ATOM 684 C C . ILE A 1 94 ? 13.098 -2.028 -14.036 1.00 96.19 94 ILE A C 1
ATOM 686 O O . ILE A 1 94 ? 12.422 -1.795 -13.037 1.00 96.19 94 ILE A O 1
ATOM 690 N N . GLY A 1 95 ? 14.293 -1.464 -14.231 1.00 93.75 95 GLY A N 1
ATOM 691 C CA . GLY A 1 95 ? 14.911 -0.537 -13.279 1.00 93.75 95 GLY A CA 1
ATOM 692 C C . GLY A 1 95 ? 15.324 -1.176 -11.946 1.00 93.75 95 GLY A C 1
ATOM 693 O O . GLY A 1 95 ? 15.729 -0.460 -11.030 1.00 93.75 95 GLY A O 1
ATOM 694 N N . ALA A 1 96 ? 15.239 -2.503 -11.802 1.00 94.62 96 ALA A N 1
ATOM 695 C CA . ALA A 1 96 ? 15.641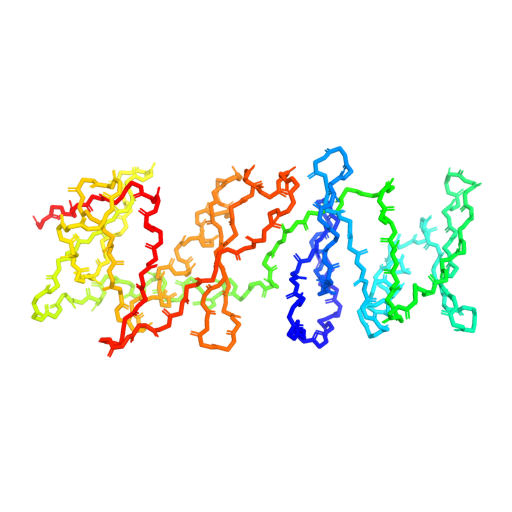 -3.187 -10.578 1.00 94.62 96 ALA A CA 1
ATOM 696 C C . ALA A 1 96 ? 17.150 -3.000 -10.344 1.00 94.62 96 ALA A C 1
ATOM 698 O O . ALA A 1 96 ? 17.974 -3.416 -11.155 1.00 94.62 96 ALA A O 1
ATOM 699 N N . GLY A 1 97 ? 17.517 -2.355 -9.234 1.00 92.75 97 GLY A N 1
ATOM 700 C CA . GLY A 1 97 ? 18.915 -2.026 -8.936 1.00 92.75 97 GLY A CA 1
ATOM 701 C C . GLY A 1 97 ? 19.463 -0.794 -9.668 1.00 92.75 97 GLY A C 1
ATOM 702 O O . GLY A 1 97 ? 20.671 -0.564 -9.649 1.00 92.75 97 GLY A O 1
ATOM 703 N N . ALA A 1 98 ? 18.598 -0.021 -10.328 1.00 91.00 98 ALA A N 1
ATOM 704 C CA . ALA A 1 98 ? 18.976 1.200 -11.036 1.00 91.00 98 ALA A CA 1
A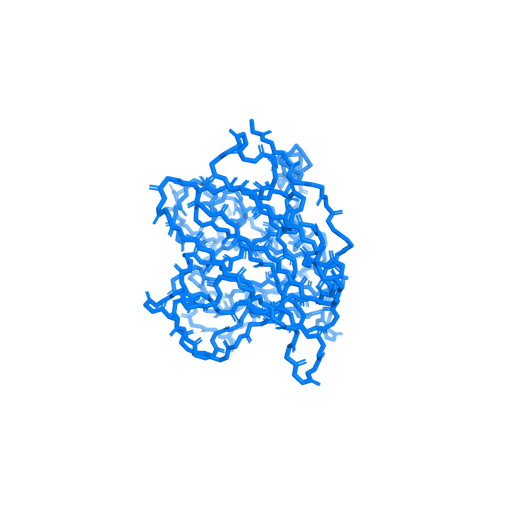TOM 705 C C . ALA A 1 98 ? 18.062 2.391 -10.722 1.00 91.00 98 ALA A C 1
ATOM 707 O O . ALA A 1 98 ? 18.514 3.531 -10.818 1.00 91.00 98 ALA A O 1
ATOM 708 N N . TRP A 1 99 ? 16.795 2.141 -10.386 1.00 92.62 99 TRP A N 1
ATOM 709 C CA . TRP A 1 99 ? 15.794 3.164 -10.098 1.00 92.62 99 TRP A CA 1
ATOM 710 C C . TRP A 1 99 ? 15.342 3.104 -8.640 1.00 92.62 99 TRP A C 1
ATOM 712 O O . TRP A 1 99 ? 15.384 2.058 -7.991 1.00 92.62 99 TRP A O 1
ATOM 722 N N . GLU A 1 100 ? 14.878 4.248 -8.152 1.00 94.88 100 GLU A N 1
ATOM 723 C CA . GLU A 1 100 ? 14.362 4.449 -6.798 1.00 94.88 100 GLU A CA 1
ATOM 724 C C . GLU A 1 100 ? 12.904 3.969 -6.710 1.00 94.88 100 GLU A C 1
ATOM 726 O O . GLU A 1 100 ? 11.962 4.758 -6.628 1.00 94.88 100 GLU A O 1
ATOM 731 N N . TRP A 1 101 ? 12.709 2.653 -6.823 1.00 97.00 101 TRP A N 1
ATOM 732 C CA . TRP A 1 101 ? 11.400 2.027 -6.654 1.00 97.00 101 TRP A CA 1
ATOM 733 C C . TRP A 1 101 ? 11.024 1.951 -5.172 1.00 97.00 101 TRP A C 1
ATOM 735 O O . TRP A 1 101 ? 11.743 1.367 -4.360 1.00 97.00 101 TRP A O 1
ATOM 745 N N . GLU A 1 102 ? 9.855 2.472 -4.826 1.00 95.62 102 GLU A N 1
ATOM 746 C CA . GLU A 1 102 ? 9.302 2.462 -3.475 1.00 95.62 102 GLU A CA 1
ATOM 747 C C . GLU A 1 102 ? 8.024 1.625 -3.434 1.00 95.62 102 GLU A C 1
ATOM 749 O O . GLU A 1 102 ? 7.226 1.648 -4.374 1.00 95.62 102 GLU A O 1
ATOM 754 N N . LEU A 1 103 ? 7.809 0.893 -2.337 1.00 95.69 103 LEU A N 1
ATOM 755 C CA . LEU A 1 103 ? 6.508 0.285 -2.059 1.00 95.69 103 LEU A CA 1
ATOM 756 C C . LEU A 1 103 ? 5.469 1.385 -1.840 1.00 95.69 103 LEU A C 1
ATOM 758 O O . LEU A 1 103 ? 5.748 2.395 -1.197 1.00 95.69 103 LEU A O 1
ATOM 762 N N . THR A 1 104 ? 4.256 1.177 -2.340 1.00 94.00 104 THR A N 1
ATOM 763 C CA . THR A 1 104 ? 3.179 2.164 -2.237 1.00 94.00 104 THR A CA 1
ATOM 764 C C . THR A 1 104 ? 1.805 1.502 -2.131 1.00 94.00 104 THR A C 1
ATOM 766 O O . THR A 1 104 ? 1.681 0.276 -2.104 1.00 94.00 104 THR A O 1
ATOM 769 N N . THR A 1 105 ? 0.760 2.319 -2.040 1.00 92.88 105 THR A N 1
ATOM 770 C CA . THR A 1 105 ? -0.639 1.891 -2.136 1.00 92.88 105 THR A CA 1
ATOM 771 C C . THR A 1 105 ? -1.144 2.078 -3.569 1.00 92.88 105 THR A C 1
ATOM 773 O O . THR A 1 105 ? -0.643 2.952 -4.281 1.00 92.88 105 THR A O 1
ATOM 776 N N . PRO A 1 106 ? -2.179 1.339 -4.007 1.00 90.31 106 PRO A N 1
ATOM 777 C CA . PRO A 1 106 ? -2.883 1.673 -5.240 1.00 90.31 106 PRO A CA 1
ATOM 778 C C . PRO A 1 106 ? -3.411 3.115 -5.195 1.00 90.31 106 PRO A C 1
ATOM 780 O O . PRO A 1 106 ? -3.554 3.714 -4.123 1.00 90.31 106 PRO A O 1
ATOM 783 N N . ALA A 1 107 ? -3.711 3.675 -6.369 1.00 82.75 107 ALA A N 1
ATOM 784 C CA . ALA A 1 107 ? -4.252 5.026 -6.471 1.00 82.75 107 ALA A CA 1
ATOM 785 C C . ALA A 1 107 ? -5.527 5.168 -5.618 1.00 82.75 107 ALA A C 1
ATOM 787 O O . ALA A 1 107 ? -6.499 4.437 -5.804 1.00 82.75 107 ALA A O 1
ATOM 788 N N . ALA A 1 108 ? -5.509 6.110 -4.673 1.00 79.44 108 ALA A N 1
ATOM 789 C CA . ALA A 1 108 ? -6.605 6.311 -3.734 1.00 79.44 108 ALA A CA 1
ATOM 790 C C . ALA A 1 108 ? -7.739 7.153 -4.343 1.00 79.44 108 ALA A C 1
ATOM 792 O O . ALA A 1 108 ? -7.494 8.193 -4.961 1.00 79.44 108 ALA A O 1
ATOM 793 N N . ASP A 1 109 ? -8.991 6.771 -4.073 1.00 87.94 109 ASP A N 1
ATOM 794 C CA . ASP A 1 109 ? -10.141 7.664 -4.241 1.00 87.94 109 ASP A CA 1
ATOM 795 C C . ASP A 1 109 ? -10.240 8.595 -3.024 1.00 87.94 109 ASP A C 1
ATOM 797 O O . ASP A 1 109 ? -10.923 8.327 -2.030 1.00 87.94 109 ASP A O 1
ATOM 801 N N . VAL A 1 110 ? -9.516 9.713 -3.101 1.00 89.50 110 VAL A N 1
ATOM 802 C CA . VAL A 1 110 ? -9.432 10.700 -2.015 1.00 89.50 110 VAL A CA 1
ATOM 803 C C . VAL A 1 110 ? -10.809 11.266 -1.647 1.00 89.50 110 VAL A C 1
ATOM 805 O O . VAL A 1 110 ? -11.056 11.559 -0.477 1.00 89.50 110 VAL A O 1
ATOM 808 N N . ALA A 1 111 ? -11.725 11.411 -2.610 1.00 91.19 111 ALA A N 1
ATOM 809 C CA . ALA A 1 111 ? -13.058 11.951 -2.350 1.00 91.19 111 ALA A CA 1
ATOM 810 C C . ALA A 1 111 ? -13.927 10.953 -1.564 1.00 91.19 111 ALA A C 1
ATOM 812 O O . ALA A 1 111 ? -14.640 11.344 -0.629 1.00 91.19 111 ALA A O 1
ATOM 813 N N . ALA A 1 112 ? -13.836 9.664 -1.898 1.00 89.94 112 ALA A N 1
ATOM 814 C CA . ALA A 1 112 ? -14.490 8.603 -1.139 1.00 89.94 112 ALA A CA 1
ATOM 815 C C . ALA A 1 112 ? -13.940 8.513 0.295 1.00 89.94 112 ALA A C 1
ATOM 817 O O . ALA A 1 112 ? -14.719 8.501 1.252 1.00 89.94 112 ALA A O 1
ATOM 818 N N . GLU A 1 113 ? -12.615 8.546 0.470 1.00 91.88 113 GLU A N 1
ATOM 819 C CA . GLU A 1 113 ? -11.986 8.539 1.798 1.00 91.88 113 GLU A CA 1
ATOM 820 C C . GLU A 1 113 ? -12.403 9.749 2.647 1.00 91.88 113 GLU A C 1
ATOM 822 O O . GLU A 1 113 ? -12.765 9.600 3.814 1.00 91.88 113 GLU A O 1
ATOM 827 N N . GLN A 1 114 ? -12.431 10.953 2.068 1.00 91.44 114 GLN A N 1
ATOM 828 C CA . GLN A 1 114 ? -12.898 12.155 2.769 1.00 91.44 114 GLN A CA 1
ATOM 829 C C . GLN A 1 114 ? -14.362 12.042 3.210 1.00 91.44 114 GLN A C 1
ATOM 831 O O . GLN A 1 114 ? -14.715 12.493 4.301 1.00 91.44 114 GLN A O 1
ATOM 836 N N . THR A 1 115 ? -15.209 11.410 2.395 1.00 92.19 115 THR A N 1
ATOM 837 C CA . THR A 1 115 ? -16.615 11.161 2.739 1.00 92.19 115 THR A CA 1
ATOM 838 C C . THR A 1 115 ? -16.738 10.207 3.931 1.00 92.19 115 THR A C 1
ATOM 840 O O . THR A 1 115 ? -17.528 10.468 4.841 1.00 92.19 115 THR A O 1
ATOM 843 N N . LEU A 1 116 ? -15.929 9.141 3.970 1.00 92.38 116 LEU A N 1
ATOM 844 C CA . LEU A 1 116 ? -15.864 8.212 5.105 1.00 92.38 116 LEU A CA 1
ATOM 845 C C . LEU A 1 116 ? -15.427 8.927 6.389 1.00 92.38 116 LEU A C 1
ATOM 847 O O . LEU A 1 116 ? -16.087 8.809 7.423 1.00 92.38 116 LEU A O 1
ATOM 851 N N . LEU A 1 117 ? -14.364 9.730 6.314 1.00 90.31 117 LEU A N 1
ATOM 852 C CA . LEU A 1 117 ? -13.834 10.478 7.457 1.00 90.31 117 LEU A CA 1
ATOM 853 C C . LEU A 1 117 ? -14.827 11.517 7.985 1.00 90.31 117 LEU A C 1
ATOM 855 O O . LEU A 1 117 ? -15.017 11.637 9.195 1.00 90.31 117 LEU A O 1
ATOM 859 N N . ALA A 1 118 ? -15.534 12.212 7.093 1.00 87.88 118 ALA A N 1
ATOM 860 C CA . ALA A 1 118 ? -16.609 13.123 7.470 1.00 87.88 118 ALA A CA 1
ATOM 861 C C . ALA A 1 118 ? -17.803 12.405 8.126 1.00 87.88 118 ALA A C 1
ATOM 863 O O . ALA A 1 118 ? -18.617 13.053 8.775 1.00 87.88 118 ALA A O 1
ATOM 864 N N . GLY A 1 119 ? -17.940 11.087 7.964 1.00 84.50 119 GLY A N 1
ATOM 865 C CA . GLY A 1 119 ? -18.947 10.263 8.634 1.00 84.50 119 GLY A CA 1
ATOM 866 C C . GLY A 1 119 ? -18.465 9.593 9.924 1.00 84.50 119 GLY A C 1
ATOM 867 O O . GLY A 1 119 ? -19.299 9.069 10.660 1.00 84.50 119 GLY A O 1
ATOM 868 N N . ALA A 1 120 ? -17.162 9.622 10.225 1.00 79.75 120 ALA A N 1
ATOM 869 C CA . ALA A 1 120 ? -16.540 8.803 11.270 1.00 79.75 120 ALA A CA 1
ATOM 870 C C . ALA A 1 120 ? -17.154 9.007 12.665 1.00 79.75 120 ALA A C 1
ATOM 872 O O . ALA A 1 120 ? -17.363 8.044 13.397 1.00 79.75 120 ALA A O 1
ATOM 873 N N . TYR A 1 121 ? -17.536 10.241 13.013 1.00 74.62 121 TYR A N 1
ATOM 874 C CA . TYR A 1 121 ? -18.166 10.562 14.303 1.00 74.62 121 TYR A CA 1
ATOM 875 C C . TYR A 1 121 ? -19.532 9.888 14.520 1.00 74.62 121 TYR A C 1
ATOM 877 O O . TYR A 1 121 ? -20.071 9.931 15.624 1.00 74.62 121 TYR A O 1
ATOM 885 N N . ARG A 1 122 ? -20.130 9.309 13.471 1.00 79.12 122 ARG A N 1
ATOM 886 C CA . ARG A 1 122 ? -21.400 8.573 13.554 1.00 79.12 122 ARG A CA 1
ATOM 887 C C . ARG A 1 122 ? -21.206 7.119 13.985 1.00 79.12 122 ARG A C 1
ATOM 889 O O . ARG A 1 122 ? -22.199 6.453 14.266 1.00 79.12 122 ARG A O 1
ATOM 896 N N . LEU A 1 123 ? -19.965 6.629 14.036 1.00 86.69 123 LEU A N 1
ATOM 897 C CA . LEU A 1 123 ? -19.644 5.293 14.526 1.00 86.69 123 LEU A CA 1
ATOM 898 C C . LEU A 1 123 ? -19.749 5.278 16.056 1.00 86.69 123 LEU A C 1
ATOM 900 O O . LEU A 1 123 ? -18.835 5.694 16.766 1.00 86.69 123 LEU A O 1
ATOM 904 N N . ALA A 1 124 ? -20.890 4.815 16.565 1.00 90.31 124 ALA A N 1
ATOM 905 C CA . ALA A 1 124 ? -21.100 4.610 17.993 1.00 90.31 124 ALA A CA 1
ATOM 906 C C . ALA A 1 124 ? -20.553 3.237 18.428 1.00 90.31 124 ALA A C 1
ATOM 908 O O . ALA A 1 124 ? -20.718 2.273 17.679 1.00 90.31 124 ALA A O 1
ATOM 909 N N . PRO A 1 125 ? -19.950 3.117 19.627 1.00 93.12 125 PRO A N 1
ATOM 910 C CA . PRO A 1 125 ? -19.564 1.821 20.169 1.00 93.12 125 PRO A CA 1
ATOM 911 C C . PRO A 1 125 ? -20.742 0.865 20.336 1.00 93.12 125 PRO A C 1
ATOM 913 O O . PRO A 1 125 ? -21.764 1.214 20.932 1.00 93.12 125 PRO A O 1
ATOM 916 N N . GLU A 1 126 ? -20.569 -0.358 19.845 1.00 93.75 126 GLU A N 1
ATOM 917 C CA . GLU A 1 126 ? -21.444 -1.485 20.145 1.00 93.75 126 GLU A CA 1
ATOM 918 C C . GLU A 1 126 ? -21.090 -2.119 21.505 1.00 93.75 126 GLU A C 1
ATOM 920 O O . GLU A 1 126 ? -20.122 -1.752 22.179 1.00 93.75 126 GLU A O 1
ATOM 925 N N . ALA A 1 127 ? -21.893 -3.090 21.953 1.00 91.62 127 ALA A N 1
ATOM 926 C CA . ALA A 1 127 ? -21.665 -3.763 23.228 1.00 91.62 127 ALA A CA 1
ATOM 927 C C . ALA A 1 127 ? -20.276 -4.433 23.277 1.00 91.62 127 ALA A C 1
ATOM 929 O O . ALA A 1 127 ? -19.942 -5.278 22.448 1.00 91.62 127 ALA A O 1
ATOM 930 N N . GLY A 1 128 ? -19.481 -4.071 24.289 1.00 89.88 128 GLY A N 1
ATOM 931 C CA . GLY A 1 128 ? -18.113 -4.568 24.465 1.00 89.88 128 GLY A CA 1
ATOM 932 C C . GLY A 1 128 ? -17.048 -3.781 23.697 1.00 89.88 128 GLY A C 1
ATOM 933 O O . GLY A 1 128 ? -15.865 -4.086 23.844 1.00 89.88 128 GLY A O 1
ATOM 934 N N . GLU A 1 129 ? -17.434 -2.766 22.922 1.00 93.56 129 GLU A N 1
ATOM 935 C CA . GLU A 1 129 ? -16.495 -1.857 22.274 1.00 93.56 129 GLU A CA 1
ATOM 936 C C . GLU A 1 129 ? -16.171 -0.650 23.157 1.00 93.56 129 GLU A C 1
ATOM 938 O O . GLU A 1 129 ? -16.998 -0.141 23.916 1.00 93.56 129 GLU A O 1
ATOM 943 N N . VAL A 1 130 ? -14.942 -0.165 23.020 1.00 91.88 130 VAL A N 1
ATOM 944 C CA . VAL A 1 130 ? -14.486 1.117 23.554 1.00 91.88 130 VAL A CA 1
ATOM 945 C C . VAL A 1 130 ? -13.949 1.964 22.409 1.00 91.88 130 VAL A C 1
ATOM 947 O O . VAL A 1 130 ? -13.540 1.435 21.377 1.00 91.88 130 VAL A O 1
ATOM 950 N N . LEU A 1 131 ? -13.934 3.284 22.581 1.00 92.12 131 LEU A N 1
ATOM 951 C CA . LEU A 1 131 ? -13.274 4.163 21.622 1.00 92.12 131 LEU A CA 1
ATOM 952 C C . LEU A 1 131 ? -11.757 4.100 21.822 1.00 92.12 131 LEU A C 1
ATOM 954 O O . LEU A 1 131 ? -11.257 4.361 22.920 1.00 92.12 131 LEU A O 1
ATOM 958 N N . VAL A 1 132 ? -11.031 3.787 20.754 1.00 90.69 132 VAL A N 1
ATOM 959 C CA . VAL A 1 132 ? -9.566 3.821 20.688 1.00 90.69 132 VAL A CA 1
ATOM 960 C C . VAL A 1 132 ? -9.109 4.847 19.664 1.00 90.69 132 VAL A C 1
ATOM 962 O O . VAL A 1 132 ? -9.805 5.108 18.689 1.00 90.69 132 VAL A O 1
ATOM 965 N N . LYS A 1 133 ? -7.938 5.437 19.864 1.00 89.94 133 LYS A N 1
ATOM 966 C CA . LYS A 1 133 ? -7.324 6.348 18.900 1.00 89.94 133 LYS A CA 1
ATOM 967 C C . LYS A 1 133 ? -5.810 6.210 18.919 1.00 89.94 133 LYS A C 1
ATOM 969 O O . LYS A 1 133 ? -5.242 5.777 19.921 1.00 89.94 133 LYS A O 1
ATOM 974 N N . ILE A 1 134 ? -5.172 6.632 17.838 1.00 86.06 134 ILE A N 1
ATOM 975 C CA . ILE A 1 134 ? -3.742 6.936 17.820 1.00 86.06 134 ILE A CA 1
ATOM 976 C C . ILE A 1 134 ? -3.642 8.446 17.965 1.00 86.06 134 ILE A C 1
ATOM 978 O O . ILE A 1 134 ? -4.198 9.185 17.157 1.00 86.06 134 ILE A O 1
ATOM 982 N N . ASN A 1 135 ? -2.994 8.914 19.025 1.00 74.56 135 ASN A N 1
ATOM 983 C CA . ASN A 1 135 ? -2.933 10.337 19.336 1.00 74.56 135 ASN A CA 1
ATOM 984 C C . ASN A 1 135 ? -1.734 10.999 18.650 1.00 74.56 135 ASN A C 1
ATOM 986 O O . ASN A 1 135 ? -0.786 11.420 19.310 1.00 74.56 135 ASN A O 1
ATOM 990 N N . ALA A 1 136 ? -1.773 11.058 17.321 1.00 72.25 136 ALA A N 1
ATOM 991 C CA . ALA A 1 136 ? -0.731 11.679 16.510 1.00 72.25 136 ALA A CA 1
ATOM 992 C C . ALA A 1 136 ? -0.772 13.217 16.591 1.00 72.25 136 ALA A C 1
ATOM 994 O O . ALA A 1 136 ? 0.268 13.872 16.599 1.00 72.25 136 ALA A O 1
ATOM 995 N N . THR A 1 137 ? -1.970 13.802 16.673 1.00 69.94 137 THR A N 1
ATOM 996 C CA . THR A 1 137 ? -2.208 15.249 16.542 1.00 69.94 137 THR A CA 1
ATOM 997 C C . THR A 1 137 ? -2.903 15.881 17.746 1.00 69.94 137 THR A C 1
ATOM 999 O O . THR A 1 137 ? -2.964 17.105 17.851 1.00 69.94 137 THR A O 1
ATOM 1002 N N . GLY A 1 138 ? -3.441 15.081 18.672 1.00 70.75 138 GLY A N 1
ATOM 1003 C CA . GLY A 1 138 ? -4.250 15.580 19.792 1.00 70.75 138 GLY A CA 1
ATOM 1004 C C . GLY A 1 138 ? -5.747 15.663 19.481 1.00 70.75 138 GLY A C 1
ATOM 1005 O O . GLY A 1 138 ? -6.561 15.626 20.406 1.00 70.75 138 GLY A O 1
ATOM 1006 N N . SER A 1 139 ? -6.113 15.731 18.197 1.00 75.62 139 SER A N 1
ATOM 1007 C CA . SER A 1 139 ? -7.491 15.864 17.700 1.00 75.62 139 SER A CA 1
ATOM 1008 C C . SER A 1 139 ? -7.977 14.652 16.904 1.00 75.62 139 SER A C 1
ATOM 1010 O O . SER A 1 139 ? -9.023 14.721 16.262 1.00 75.62 139 SER A O 1
ATOM 1012 N N . ASP A 1 140 ? -7.218 13.557 16.925 1.00 82.94 140 ASP A N 1
ATOM 1013 C CA . ASP A 1 140 ? -7.532 12.366 16.140 1.00 82.94 140 ASP A CA 1
ATOM 1014 C C . ASP A 1 140 ? -8.854 11.720 16.592 1.00 82.94 140 ASP A C 1
ATOM 1016 O O . ASP A 1 140 ? -9.152 11.688 17.797 1.00 82.94 140 ASP A O 1
ATOM 1020 N N . PRO A 1 141 ? -9.661 11.213 15.643 1.00 86.88 141 PRO A N 1
ATOM 1021 C CA . PRO A 1 141 ? -10.940 10.584 15.941 1.00 86.88 141 PRO A CA 1
ATOM 1022 C C . PRO A 1 141 ? -10.768 9.323 16.797 1.00 86.88 141 PRO A C 1
ATOM 1024 O O . PRO A 1 141 ? -9.786 8.592 16.686 1.00 86.88 141 PRO A O 1
ATOM 1027 N N . GLY A 1 142 ? -11.764 9.059 17.644 1.00 90.75 142 GLY A N 1
ATOM 1028 C CA . GLY A 1 142 ? -11.912 7.774 18.321 1.00 90.75 142 GLY A CA 1
ATOM 1029 C C . GLY A 1 142 ? -12.678 6.785 17.447 1.00 90.75 142 GLY A C 1
ATOM 1030 O O . GLY A 1 142 ? -13.708 7.135 16.873 1.00 90.75 142 GLY A O 1
ATOM 1031 N N . PHE A 1 143 ? -12.207 5.546 17.393 1.00 93.44 143 PHE A N 1
ATOM 1032 C CA . PHE A 1 143 ? -12.789 4.449 16.630 1.00 93.44 143 PHE A CA 1
ATOM 1033 C C . PHE A 1 143 ? -13.311 3.363 17.574 1.00 93.44 143 PHE A C 1
ATOM 1035 O O . PHE A 1 143 ? -12.581 2.955 18.481 1.00 93.44 143 PHE A O 1
ATOM 1042 N N . PRO A 1 144 ? -14.546 2.868 17.395 1.00 95.12 144 PRO A N 1
ATOM 1043 C CA . PRO A 1 144 ? -15.045 1.749 18.182 1.00 95.12 144 PRO A CA 1
ATOM 1044 C C . PRO A 1 144 ? -14.282 0.450 17.922 1.00 95.12 144 PRO A C 1
ATOM 1046 O O . PRO A 1 144 ? -14.189 -0.007 16.784 1.00 95.12 144 PRO A O 1
ATOM 1049 N N . ALA A 1 145 ? -13.772 -0.174 18.978 1.00 94.19 145 ALA A N 1
ATOM 1050 C CA . ALA A 1 145 ? -13.071 -1.445 18.880 1.00 94.19 145 ALA A CA 1
ATOM 1051 C C . ALA A 1 145 ? -13.284 -2.314 20.113 1.00 94.19 145 ALA A C 1
ATOM 1053 O O . ALA A 1 145 ? -13.435 -1.816 21.231 1.00 94.19 145 ALA A O 1
ATOM 1054 N N . GLN A 1 146 ? -13.202 -3.627 19.920 1.00 92.62 146 GLN A N 1
ATOM 1055 C CA . GLN A 1 146 ? -12.935 -4.528 21.032 1.00 92.62 146 GLN A CA 1
ATOM 1056 C C . GLN A 1 146 ? -11.442 -4.520 21.329 1.00 92.62 146 GLN A C 1
ATOM 1058 O O . GLN A 1 146 ? -10.621 -4.581 20.419 1.00 92.62 146 GLN A O 1
ATOM 1063 N N . VAL A 1 147 ? -11.097 -4.473 22.607 1.00 86.38 147 VAL A N 1
ATOM 1064 C CA . VAL A 1 147 ? -9.711 -4.470 23.068 1.00 86.38 147 VAL A CA 1
ATOM 1065 C C . VAL A 1 147 ? -9.438 -5.787 23.778 1.00 86.38 147 VAL A C 1
ATOM 1067 O O . VAL A 1 147 ? -10.075 -6.073 24.794 1.00 86.38 147 VAL A O 1
ATOM 1070 N N . ASP A 1 148 ? -8.487 -6.566 23.265 1.00 71.75 148 ASP A N 1
ATOM 1071 C CA . ASP A 1 148 ? -7.917 -7.682 24.017 1.00 71.75 148 ASP A CA 1
ATOM 1072 C C . ASP A 1 148 ? -6.849 -7.139 24.991 1.00 71.75 148 ASP A C 1
ATOM 1074 O O . ASP A 1 148 ? -5.866 -6.545 24.547 1.00 71.75 148 ASP A O 1
ATOM 1078 N N . PRO A 1 149 ? -7.012 -7.300 26.320 1.00 61.81 149 PRO A N 1
ATOM 1079 C CA . PRO A 1 149 ? -6.018 -6.850 27.291 1.00 61.81 149 PRO A CA 1
ATOM 1080 C C . PRO A 1 149 ? -4.725 -7.686 27.291 1.00 61.81 149 PRO A C 1
ATOM 1082 O O . PRO A 1 149 ? -3.776 -7.296 27.968 1.00 61.81 149 PRO A O 1
ATOM 1085 N N . VAL A 1 150 ? -4.689 -8.837 26.606 1.00 59.44 150 VAL A N 1
ATOM 1086 C CA . VAL A 1 150 ? -3.583 -9.811 26.673 1.00 59.44 150 VAL A CA 1
ATOM 1087 C C . VAL A 1 150 ? -2.601 -9.674 25.504 1.00 59.44 150 VAL A C 1
ATOM 1089 O O . VAL A 1 150 ? -1.433 -10.033 25.649 1.00 59.44 150 VAL A O 1
ATOM 1092 N N . SER A 1 151 ? -3.027 -9.124 24.366 1.00 56.66 151 SER A N 1
ATOM 1093 C CA . SER A 1 151 ? -2.219 -9.037 23.148 1.00 56.66 151 SER A CA 1
ATOM 1094 C C . SER A 1 151 ? -1.998 -7.580 22.723 1.00 56.66 151 SER A C 1
ATOM 1096 O O . SER A 1 151 ? -2.914 -6.902 22.272 1.00 56.66 151 SER A O 1
ATOM 1098 N N . GLY A 1 152 ? -0.771 -7.066 22.860 1.00 54.94 152 GLY A N 1
ATOM 1099 C CA . GLY A 1 152 ? -0.368 -5.783 22.266 1.00 54.94 152 GLY A CA 1
ATOM 1100 C C . GLY A 1 152 ? 0.690 -5.019 23.061 1.00 54.94 152 GLY A C 1
ATOM 1101 O O . GLY A 1 152 ? 0.703 -5.032 24.289 1.00 54.94 152 GLY A O 1
ATOM 1102 N N . TRP A 1 153 ? 1.570 -4.324 22.340 1.00 54.00 153 TRP A N 1
ATOM 1103 C CA . TRP A 1 153 ? 2.603 -3.429 22.884 1.00 54.00 153 TRP A CA 1
ATOM 1104 C C . TRP A 1 153 ? 2.024 -2.077 23.368 1.00 54.00 153 TRP A C 1
ATOM 1106 O O . TRP A 1 153 ? 2.715 -1.284 24.006 1.00 54.00 153 TRP A O 1
ATOM 1116 N N . SER A 1 154 ? 0.733 -1.826 23.114 1.00 59.84 154 SER A N 1
ATOM 1117 C CA . SER A 1 154 ? 0.057 -0.557 23.396 1.00 59.84 154 SER A CA 1
ATOM 1118 C C . SER A 1 154 ? -0.541 -0.464 24.812 1.00 59.84 154 SER A C 1
ATOM 1120 O O . SER A 1 154 ? -0.813 -1.458 25.487 1.00 59.84 154 SER A O 1
ATOM 1122 N N . ARG A 1 155 ? -0.859 0.765 25.244 1.00 65.62 155 ARG A N 1
ATOM 1123 C CA . ARG A 1 155 ? -1.561 1.051 26.516 1.00 65.62 155 ARG A CA 1
ATOM 1124 C C . ARG A 1 155 ? -3.000 0.519 26.551 1.00 65.62 155 ARG A C 1
ATOM 1126 O O . ARG A 1 155 ? -3.633 0.552 27.608 1.00 65.62 155 ARG A O 1
ATOM 1133 N N . SER A 1 156 ? -3.519 0.068 25.409 1.00 66.81 156 SER A N 1
ATOM 1134 C CA . SER A 1 156 ? -4.896 -0.386 25.223 1.00 66.81 156 SER A CA 1
ATOM 1135 C C . SER A 1 156 ? -4.980 -1.719 24.477 1.00 66.81 156 SER A C 1
ATOM 1137 O O . SER A 1 156 ? -6.019 -1.971 23.887 1.00 66.81 156 SER A O 1
ATOM 1139 N N . GLY A 1 157 ? -3.928 -2.547 24.465 1.00 78.19 157 GLY A N 1
ATOM 1140 C CA . GLY A 1 157 ? -3.906 -3.800 23.695 1.00 78.19 157 GLY A CA 1
ATOM 1141 C C . GLY A 1 157 ? -4.019 -3.595 22.178 1.00 78.19 157 GLY A C 1
ATOM 1142 O O . GLY A 1 157 ? -3.833 -2.485 21.677 1.00 78.19 157 GLY A O 1
ATOM 1143 N N . THR A 1 158 ? -4.310 -4.665 21.442 1.00 85.94 158 THR A N 1
ATOM 1144 C CA . THR A 1 158 ? -4.538 -4.639 19.989 1.00 85.94 158 THR A CA 1
ATOM 1145 C C . THR A 1 158 ? -6.026 -4.426 19.724 1.00 85.94 158 THR A C 1
ATOM 1147 O O . THR A 1 158 ? -6.832 -5.301 20.060 1.00 85.94 158 THR A O 1
ATOM 1150 N N . PRO A 1 159 ? -6.439 -3.280 19.157 1.00 90.44 159 PRO A N 1
ATOM 1151 C CA . PRO A 1 159 ? -7.842 -3.054 18.866 1.00 90.44 159 PRO A CA 1
ATOM 1152 C C . PRO A 1 159 ? -8.313 -3.906 17.690 1.00 90.44 159 PRO A C 1
ATOM 1154 O O . PRO A 1 159 ? -7.642 -4.023 16.664 1.00 90.44 159 PRO A O 1
ATOM 1157 N N . ARG A 1 160 ? -9.505 -4.478 17.844 1.00 93.38 160 ARG A N 1
ATOM 1158 C CA . ARG A 1 160 ? -10.155 -5.340 16.857 1.00 93.38 160 ARG A CA 1
ATOM 1159 C C . ARG A 1 160 ? -11.427 -4.674 16.354 1.00 93.38 160 ARG A C 1
ATOM 1161 O O . ARG A 1 160 ? -12.424 -4.538 17.080 1.00 93.38 160 ARG A O 1
ATOM 1168 N N . PHE A 1 161 ? -11.379 -4.242 15.104 1.00 95.25 161 PHE A N 1
ATOM 1169 C CA . PHE A 1 161 ? -12.396 -3.418 14.464 1.00 95.25 161 PHE A CA 1
ATOM 1170 C C . PHE A 1 161 ? -13.363 -4.279 13.659 1.00 95.25 161 PHE A C 1
ATOM 1172 O O . PHE A 1 161 ? -12.949 -5.126 12.873 1.00 95.25 161 PHE A O 1
ATOM 1179 N N . ARG A 1 162 ? -14.664 -4.043 13.822 1.00 96.56 162 ARG A N 1
ATOM 1180 C CA . ARG A 1 162 ? -15.676 -4.594 12.910 1.00 96.56 162 ARG A CA 1
ATOM 1181 C C . ARG A 1 162 ? -15.515 -3.982 11.499 1.00 96.56 162 ARG A C 1
ATOM 1183 O O . ARG A 1 162 ? -14.935 -2.897 11.389 1.00 96.56 162 ARG A O 1
ATOM 1190 N N . PRO A 1 163 ? -15.988 -4.645 10.424 1.00 96.31 163 PRO A N 1
ATOM 1191 C CA . PRO A 1 163 ? -15.625 -4.286 9.048 1.00 96.31 163 PRO A CA 1
ATOM 1192 C C . PRO A 1 163 ? -15.917 -2.836 8.646 1.00 96.31 163 PRO A C 1
ATOM 1194 O O . PRO A 1 163 ? -15.089 -2.195 8.007 1.00 96.31 163 PRO A O 1
ATOM 1197 N N . ASP A 1 164 ? -17.056 -2.278 9.053 1.00 95.00 164 ASP A N 1
ATOM 1198 C CA . ASP A 1 164 ? -17.415 -0.891 8.742 1.00 95.00 164 ASP A CA 1
ATOM 1199 C C . ASP A 1 164 ? -16.523 0.134 9.462 1.00 95.00 164 ASP A C 1
ATOM 1201 O O . ASP A 1 164 ? -16.217 1.180 8.893 1.00 95.00 164 ASP A O 1
ATOM 1205 N N . VAL A 1 165 ? -16.046 -0.171 10.674 1.00 96.69 165 VAL A N 1
ATOM 1206 C CA . VAL A 1 165 ? -15.055 0.663 11.372 1.00 96.69 165 VAL A CA 1
ATOM 1207 C C . VAL A 1 165 ? -13.676 0.519 10.728 1.00 96.69 165 VAL A C 1
ATOM 1209 O O . VAL A 1 165 ? -12.995 1.524 10.533 1.00 96.69 165 VAL A O 1
ATOM 1212 N N . ALA A 1 166 ? -13.278 -0.698 10.345 1.00 96.75 166 ALA A N 1
ATOM 1213 C CA . ALA A 1 166 ? -11.993 -0.966 9.695 1.00 96.75 166 ALA A CA 1
ATOM 1214 C C . ALA A 1 166 ? -11.817 -0.160 8.396 1.00 96.75 166 ALA A C 1
ATOM 1216 O O . ALA A 1 166 ? -10.751 0.409 8.163 1.00 96.75 166 ALA A O 1
ATOM 1217 N N . VAL A 1 167 ? -12.880 -0.023 7.594 1.00 95.69 167 VAL A N 1
ATOM 1218 C CA . VAL A 1 167 ? -12.891 0.829 6.391 1.00 95.69 167 VAL A CA 1
ATOM 1219 C C . VAL A 1 167 ? -12.535 2.285 6.719 1.00 95.69 167 VAL A C 1
ATOM 1221 O O . VAL A 1 167 ? -11.752 2.910 6.003 1.00 95.69 167 VAL A O 1
ATOM 1224 N N . VAL A 1 168 ? -13.065 2.830 7.817 1.00 96.12 168 VAL A N 1
ATOM 1225 C CA . VAL A 1 168 ? -12.780 4.212 8.233 1.00 96.12 168 VAL A CA 1
ATOM 1226 C C . VAL A 1 168 ? -11.371 4.346 8.818 1.00 96.12 168 VAL A C 1
ATOM 1228 O O . VAL A 1 168 ? -10.711 5.352 8.567 1.00 96.12 168 VAL A O 1
ATOM 1231 N N . VAL A 1 169 ? -10.876 3.336 9.541 1.00 95.31 169 VAL A N 1
ATOM 1232 C CA . VAL A 1 169 ? -9.489 3.309 10.041 1.00 95.31 169 VAL A CA 1
ATOM 1233 C C . VAL A 1 169 ? -8.488 3.314 8.881 1.00 95.31 169 VAL A C 1
ATOM 1235 O O . VAL A 1 169 ? -7.541 4.094 8.916 1.00 95.31 169 VAL A O 1
ATOM 1238 N N . VAL A 1 170 ? -8.720 2.527 7.821 1.00 95.56 170 VAL A N 1
ATOM 1239 C CA . VAL A 1 170 ? -7.884 2.537 6.602 1.00 95.56 170 VAL A CA 1
ATOM 1240 C C . VAL A 1 170 ? -7.882 3.919 5.940 1.00 95.56 170 VAL A C 1
ATOM 1242 O O . VAL A 1 170 ? -6.816 4.460 5.651 1.00 95.56 170 VAL A O 1
ATOM 1245 N N . ALA A 1 171 ? -9.055 4.542 5.775 1.00 95.00 171 ALA A N 1
ATOM 1246 C CA . ALA A 1 171 ? -9.147 5.899 5.231 1.00 95.00 171 ALA A CA 1
ATOM 1247 C C . ALA A 1 171 ? -8.398 6.932 6.097 1.00 95.00 171 ALA A C 1
ATOM 1249 O O . ALA A 1 171 ? -7.797 7.873 5.573 1.00 95.00 171 ALA A O 1
ATOM 1250 N N . TRP A 1 172 ? -8.414 6.761 7.423 1.00 93.94 172 TRP A N 1
ATOM 1251 C CA . TRP A 1 172 ? -7.687 7.624 8.352 1.00 93.94 172 TRP A CA 1
ATOM 1252 C C . TRP A 1 172 ? -6.170 7.430 8.252 1.00 93.94 172 TRP A C 1
ATOM 1254 O O . TRP A 1 172 ? -5.459 8.427 8.143 1.00 93.94 172 TRP A O 1
ATOM 1264 N N . LEU A 1 173 ? -5.678 6.187 8.184 1.00 93.94 173 LEU A N 1
ATOM 1265 C CA . LEU A 1 173 ? -4.255 5.889 7.959 1.00 93.94 173 LEU A CA 1
ATOM 1266 C C . LEU A 1 173 ? -3.748 6.551 6.670 1.00 93.94 173 LEU A C 1
ATOM 1268 O O . LEU A 1 173 ? -2.736 7.247 6.684 1.00 93.94 173 LEU A O 1
ATOM 1272 N N . ASN A 1 174 ? -4.506 6.442 5.577 1.00 94.19 174 ASN A N 1
ATOM 1273 C CA . ASN A 1 174 ? -4.145 7.066 4.302 1.00 94.19 174 ASN A CA 1
ATOM 1274 C C . ASN A 1 174 ? -4.170 8.600 4.365 1.00 94.19 174 ASN A C 1
ATOM 1276 O O . ASN A 1 174 ? -3.327 9.266 3.759 1.00 94.19 174 ASN A O 1
ATOM 1280 N N . ALA A 1 175 ? -5.099 9.191 5.123 1.00 92.25 175 ALA A N 1
ATOM 1281 C CA . ALA A 1 175 ? -5.100 10.629 5.377 1.00 92.25 175 ALA A CA 1
ATOM 1282 C C . ALA A 1 175 ? -3.872 11.075 6.184 1.00 92.25 175 ALA A C 1
ATOM 1284 O O . ALA A 1 175 ? -3.264 12.089 5.835 1.00 92.25 175 ALA A O 1
ATOM 1285 N N . CYS A 1 176 ? -3.470 10.303 7.196 1.00 90.94 176 CYS A N 1
ATOM 1286 C CA . CYS A 1 176 ? -2.238 10.535 7.941 1.00 90.94 176 CYS A CA 1
ATOM 1287 C C . CYS A 1 176 ? -1.002 10.409 7.047 1.00 90.94 176 CYS A C 1
ATOM 1289 O O . CYS A 1 176 ? -0.172 11.311 7.077 1.00 90.94 176 CYS A O 1
ATOM 1291 N N . GLY A 1 177 ? -0.905 9.377 6.204 1.00 91.00 177 GLY A N 1
ATOM 1292 C CA . GLY A 1 177 ? 0.204 9.196 5.257 1.00 91.00 177 GLY A CA 1
ATOM 1293 C C . GLY A 1 177 ? 0.374 10.357 4.277 1.00 91.00 177 GLY A C 1
ATOM 1294 O O . GLY A 1 177 ? 1.494 10.762 3.979 1.00 91.00 177 GLY A O 1
ATOM 1295 N N . ARG A 1 178 ? -0.732 10.973 3.834 1.00 90.06 178 ARG A N 1
ATOM 1296 C CA . ARG A 1 178 ? -0.682 12.192 3.006 1.00 90.06 178 ARG A CA 1
ATOM 1297 C C . ARG A 1 178 ? -0.176 13.421 3.760 1.00 90.06 178 ARG A C 1
ATOM 1299 O O . ARG A 1 178 ? 0.379 14.324 3.142 1.00 90.06 178 ARG A O 1
ATOM 1306 N N . GLN A 1 179 ? -0.420 13.496 5.065 1.00 89.62 179 GLN A N 1
ATOM 1307 C CA . GLN A 1 179 ? -0.023 14.635 5.892 1.00 89.62 179 GLN A CA 1
ATOM 1308 C C . GLN A 1 179 ? 1.392 14.479 6.466 1.00 89.62 179 GLN A C 1
ATOM 1310 O O . GLN A 1 179 ? 2.102 15.472 6.632 1.00 89.62 179 GLN A O 1
ATOM 1315 N N . TYR A 1 180 ? 1.790 13.247 6.770 1.00 88.50 180 TYR A N 1
ATOM 1316 C CA . TYR A 1 180 ? 3.012 12.903 7.481 1.00 88.50 180 TYR A CA 1
ATOM 1317 C C . TYR A 1 180 ? 3.781 11.837 6.692 1.00 88.50 180 TYR A C 1
ATOM 1319 O O . TYR A 1 180 ? 3.470 10.648 6.803 1.00 88.50 180 TYR A O 1
ATOM 1327 N N . PRO A 1 181 ? 4.798 12.243 5.910 1.00 83.94 181 PRO A N 1
ATOM 1328 C CA . PRO A 1 181 ? 5.682 11.302 5.236 1.00 83.94 181 PRO A CA 1
ATOM 1329 C C . PRO A 1 181 ? 6.284 10.306 6.236 1.00 83.94 181 PRO A C 1
ATOM 1331 O O . PRO A 1 181 ? 6.785 10.706 7.288 1.00 83.94 181 PRO A O 1
ATOM 1334 N N . GLY A 1 182 ? 6.209 9.013 5.917 1.00 87.12 182 GLY A N 1
ATOM 1335 C CA . GLY A 1 182 ? 6.657 7.927 6.794 1.00 87.12 182 GLY A CA 1
ATOM 1336 C C . GLY A 1 182 ? 5.581 7.338 7.711 1.00 87.12 182 GLY A C 1
ATOM 1337 O O . GLY A 1 182 ? 5.855 6.347 8.379 1.00 87.12 182 GLY A O 1
ATOM 1338 N N . ALA A 1 183 ? 4.365 7.895 7.751 1.00 90.94 183 ALA A N 1
ATOM 1339 C CA . ALA A 1 183 ? 3.257 7.253 8.455 1.00 90.94 183 ALA A CA 1
ATOM 1340 C C . ALA A 1 183 ? 2.763 6.007 7.700 1.00 90.94 183 ALA A C 1
ATOM 1342 O O . ALA A 1 183 ? 2.738 5.986 6.468 1.00 90.94 183 ALA A O 1
ATOM 1343 N N . THR A 1 184 ? 2.338 4.985 8.447 1.00 93.75 184 THR A N 1
ATOM 1344 C CA . THR A 1 184 ? 1.752 3.764 7.886 1.00 93.75 184 THR A CA 1
ATOM 1345 C C . THR A 1 184 ? 0.519 4.082 7.045 1.00 93.75 184 THR A C 1
ATOM 1347 O O . THR A 1 184 ? -0.381 4.801 7.484 1.00 93.75 184 THR A O 1
ATOM 1350 N N . VAL A 1 185 ? 0.467 3.503 5.851 1.00 95.06 185 VAL A N 1
ATOM 1351 C CA . VAL A 1 185 ? -0.661 3.576 4.915 1.00 95.06 185 VAL A CA 1
ATOM 1352 C C . VAL A 1 185 ? -1.224 2.181 4.677 1.00 95.06 185 VAL A C 1
ATOM 1354 O O . VAL A 1 185 ? -0.598 1.178 5.023 1.00 95.06 185 VAL A O 1
ATOM 1357 N N . ALA A 1 186 ? -2.431 2.099 4.128 1.00 95.88 186 ALA A N 1
ATOM 1358 C CA . ALA A 1 186 ? -3.122 0.831 3.983 1.00 95.88 186 ALA A CA 1
ATOM 1359 C C . ALA A 1 186 ? -3.991 0.769 2.729 1.00 95.88 186 ALA A C 1
ATOM 1361 O O . ALA A 1 186 ? -4.538 1.770 2.266 1.00 95.88 186 ALA A O 1
ATOM 1362 N N . TYR A 1 187 ? -4.173 -0.435 2.202 1.00 94.81 187 TYR A N 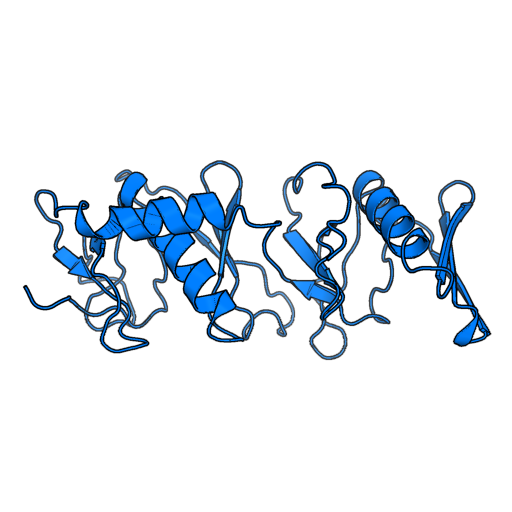1
ATOM 1363 C CA . TYR A 1 187 ? -5.121 -0.688 1.123 1.00 94.81 187 TYR A CA 1
ATOM 1364 C C . TYR A 1 187 ? -5.801 -2.038 1.291 1.00 94.81 187 TYR A C 1
ATOM 1366 O O . TYR A 1 187 ? -5.346 -2.889 2.051 1.00 94.81 187 TYR A O 1
ATOM 1374 N N . TRP A 1 188 ? -6.915 -2.209 0.591 1.00 93.25 188 TRP A N 1
ATOM 1375 C CA . TRP A 1 188 ? -7.642 -3.468 0.555 1.00 93.25 188 TRP A CA 1
ATOM 1376 C C . TRP A 1 188 ? -7.182 -4.309 -0.631 1.00 93.25 188 TRP A C 1
ATOM 1378 O O . TRP A 1 188 ? -7.112 -3.812 -1.755 1.00 93.25 188 TRP A O 1
ATOM 1388 N N . GLU A 1 189 ? -6.920 -5.582 -0.371 1.00 90.69 189 GLU A N 1
ATOM 1389 C CA . GLU A 1 189 ? -6.823 -6.640 -1.369 1.00 90.69 189 GLU A CA 1
ATOM 1390 C C . GLU A 1 189 ? -7.911 -7.666 -1.037 1.00 90.69 189 GLU A C 1
ATOM 1392 O O . GLU A 1 189 ? -7.842 -8.367 -0.026 1.00 90.69 189 GLU A O 1
ATOM 1397 N N . ASP A 1 190 ? -8.979 -7.675 -1.835 1.00 88.25 190 ASP A N 1
ATOM 1398 C CA . ASP A 1 190 ? -10.226 -8.383 -1.536 1.00 88.25 190 ASP A CA 1
ATOM 1399 C C . ASP A 1 190 ? -10.758 -8.069 -0.122 1.00 88.25 190 ASP A C 1
ATOM 1401 O O . ASP A 1 190 ? -11.260 -6.975 0.140 1.00 88.25 190 ASP A O 1
ATOM 1405 N N . SER A 1 191 ? -10.661 -9.031 0.799 1.00 92.00 191 SER A N 1
ATOM 1406 C CA . SER A 1 191 ? -11.090 -8.915 2.197 1.00 92.00 191 SER A CA 1
ATOM 1407 C C . SER A 1 191 ? -9.934 -8.735 3.184 1.00 92.00 191 SER A C 1
ATOM 1409 O O . SER A 1 191 ? -10.162 -8.817 4.393 1.00 92.00 191 SER A O 1
ATOM 1411 N N . THR A 1 192 ? -8.714 -8.546 2.690 1.00 94.62 192 THR A N 1
ATOM 1412 C CA . THR A 1 192 ? -7.486 -8.401 3.478 1.00 94.62 192 THR A CA 1
ATOM 1413 C C . THR A 1 192 ? -7.043 -6.947 3.457 1.00 94.62 192 THR A C 1
ATOM 1415 O O . THR A 1 192 ? -7.042 -6.304 2.408 1.00 94.62 192 THR A O 1
ATOM 1418 N N . ILE A 1 193 ? -6.649 -6.418 4.612 1.00 96.38 193 ILE A N 1
ATOM 1419 C CA . ILE A 1 193 ? -6.005 -5.107 4.691 1.00 96.38 193 ILE A CA 1
ATOM 1420 C C . ILE A 1 193 ? -4.498 -5.323 4.596 1.00 96.38 193 ILE A C 1
ATOM 1422 O O . ILE A 1 193 ? -3.923 -6.068 5.387 1.00 96.38 193 ILE A O 1
ATOM 1426 N N . MET A 1 194 ? -3.860 -4.640 3.659 1.00 96.06 194 MET A N 1
ATOM 1427 C CA . MET A 1 194 ? -2.413 -4.606 3.495 1.00 96.06 194 MET A CA 1
ATOM 1428 C C . MET A 1 194 ? -1.883 -3.348 4.183 1.00 96.06 194 MET A C 1
ATOM 1430 O O . MET A 1 194 ? -2.157 -2.239 3.726 1.00 96.06 194 MET A O 1
ATOM 1434 N N . LEU A 1 195 ? -1.160 -3.508 5.294 1.00 96.19 195 LEU A N 1
ATOM 1435 C CA . LEU A 1 195 ? -0.531 -2.413 6.039 1.00 96.19 195 LEU A CA 1
ATOM 1436 C C . LEU A 1 195 ? 0.908 -2.209 5.564 1.00 96.19 195 LEU A C 1
ATOM 1438 O O . LEU A 1 195 ? 1.754 -3.087 5.729 1.00 96.19 195 LEU A O 1
ATOM 1442 N N . LEU A 1 196 ? 1.187 -1.037 5.005 1.00 95.88 196 LEU A N 1
ATOM 1443 C CA . LEU A 1 196 ? 2.502 -0.642 4.519 1.00 95.88 196 LEU A CA 1
ATOM 1444 C C . LEU A 1 196 ? 3.119 0.389 5.469 1.00 95.88 196 LEU A C 1
ATOM 1446 O O . LEU A 1 196 ? 2.640 1.517 5.562 1.00 95.88 196 LEU A O 1
ATOM 1450 N N . ASP A 1 197 ? 4.203 0.005 6.134 1.00 94.44 197 ASP A N 1
ATOM 1451 C CA . ASP A 1 197 ? 5.081 0.885 6.903 1.00 94.44 197 ASP A CA 1
ATOM 1452 C C . ASP A 1 197 ? 6.232 1.360 5.995 1.00 94.44 197 ASP A C 1
ATOM 1454 O O . ASP A 1 197 ? 7.122 0.563 5.673 1.00 94.44 197 ASP A O 1
ATOM 1458 N N . PRO A 1 198 ? 6.249 2.642 5.578 1.00 91.56 198 PRO A N 1
ATOM 1459 C CA . PRO A 1 198 ? 7.294 3.159 4.699 1.00 91.56 198 PRO A CA 1
ATOM 1460 C C . PRO A 1 198 ? 8.699 3.116 5.315 1.00 91.56 198 PRO A C 1
ATOM 1462 O O . PRO A 1 198 ? 9.681 3.032 4.582 1.00 91.56 198 PRO A O 1
ATOM 1465 N N . LEU A 1 199 ? 8.824 3.161 6.647 1.00 90.69 199 LEU A N 1
ATOM 1466 C CA . LEU A 1 199 ? 10.126 3.109 7.317 1.00 90.69 199 LEU A CA 1
ATOM 1467 C C . LEU A 1 199 ? 10.683 1.687 7.356 1.00 90.69 199 LEU A C 1
ATOM 1469 O O . LEU A 1 199 ? 11.891 1.500 7.233 1.00 90.69 199 LEU A O 1
ATOM 1473 N N . ALA A 1 200 ? 9.820 0.683 7.506 1.00 93.50 200 ALA A N 1
ATOM 1474 C CA . ALA A 1 200 ? 10.221 -0.718 7.419 1.00 93.50 200 ALA A CA 1
ATOM 1475 C C . ALA A 1 200 ? 10.423 -1.180 5.963 1.00 93.50 200 ALA A C 1
ATOM 1477 O O . ALA A 1 200 ? 11.223 -2.082 5.718 1.00 93.50 200 ALA A O 1
ATOM 1478 N N . ALA A 1 201 ? 9.776 -0.526 4.989 1.00 94.56 201 ALA A N 1
ATOM 1479 C CA . ALA A 1 201 ? 9.856 -0.867 3.565 1.00 94.56 201 ALA A CA 1
ATOM 1480 C C . ALA A 1 201 ? 11.281 -0.897 2.985 1.00 94.56 201 ALA A C 1
ATOM 1482 O O . ALA A 1 201 ? 11.541 -1.653 2.041 1.00 94.56 201 ALA A O 1
ATOM 1483 N N . ILE A 1 202 ? 12.206 -0.138 3.582 1.00 94.25 202 ILE A N 1
ATOM 1484 C CA . ILE A 1 202 ? 13.614 -0.070 3.165 1.00 94.25 202 ILE A CA 1
ATOM 1485 C C . ILE A 1 202 ? 14.441 -1.298 3.568 1.00 94.25 202 ILE A C 1
ATOM 1487 O O . ILE A 1 202 ? 15.607 -1.399 3.189 1.00 94.25 202 ILE A O 1
ATOM 1491 N N . GLN A 1 203 ? 13.882 -2.195 4.384 1.00 96.69 203 GLN A N 1
ATOM 1492 C CA . GLN A 1 203 ? 14.575 -3.378 4.889 1.00 96.69 203 GLN A CA 1
ATOM 1493 C C . GLN A 1 203 ? 14.436 -4.559 3.923 1.00 96.69 203 GLN A C 1
ATOM 1495 O O . GLN A 1 203 ? 13.385 -4.759 3.305 1.00 96.69 203 GLN A O 1
ATOM 1500 N N . ASP A 1 204 ? 15.493 -5.369 3.830 1.00 97.00 204 ASP A N 1
ATOM 1501 C CA . ASP A 1 204 ? 15.475 -6.623 3.075 1.00 97.00 204 ASP A CA 1
ATOM 1502 C C . ASP A 1 204 ? 14.368 -7.555 3.585 1.00 97.00 204 ASP A C 1
ATOM 1504 O O . ASP A 1 204 ? 14.156 -7.710 4.789 1.00 97.00 204 ASP A O 1
ATOM 1508 N N . GLY A 1 205 ? 13.656 -8.181 2.652 1.00 95.38 205 GLY A N 1
ATOM 1509 C CA . GLY A 1 205 ? 12.570 -9.118 2.923 1.00 95.38 205 GLY A CA 1
ATOM 1510 C C . GLY A 1 205 ? 11.276 -8.476 3.424 1.00 95.38 205 GLY A C 1
ATOM 1511 O O . GLY A 1 205 ? 10.311 -9.199 3.672 1.00 95.38 205 GLY A O 1
ATOM 1512 N N . TYR A 1 206 ? 11.206 -7.147 3.567 1.00 96.25 206 TYR A N 1
ATOM 1513 C CA . TYR A 1 206 ? 9.967 -6.501 3.992 1.00 96.25 206 TYR A CA 1
ATOM 1514 C C . TYR A 1 206 ? 8.844 -6.712 2.963 1.00 96.25 206 TYR A C 1
ATOM 1516 O O . TYR A 1 206 ? 9.037 -6.506 1.761 1.00 96.25 206 TYR A O 1
ATOM 1524 N N . MET A 1 207 ? 7.656 -7.049 3.462 1.00 95.25 207 MET A N 1
ATOM 1525 C CA . MET A 1 207 ? 6.390 -7.052 2.731 1.00 95.25 207 MET A CA 1
ATOM 1526 C C . MET A 1 207 ? 5.316 -6.390 3.601 1.00 95.25 207 MET A C 1
ATOM 1528 O O . MET A 1 207 ? 5.412 -6.483 4.828 1.00 95.25 207 MET A O 1
ATOM 1532 N N . PRO A 1 208 ? 4.289 -5.751 3.005 1.00 95.62 208 PRO A N 1
ATOM 1533 C CA . PRO A 1 208 ? 3.174 -5.206 3.769 1.00 95.62 208 PRO A CA 1
ATOM 1534 C C . PRO A 1 208 ? 2.533 -6.270 4.667 1.00 95.62 208 PRO A C 1
ATOM 1536 O O . PRO A 1 208 ? 2.306 -7.409 4.248 1.00 95.62 208 PRO A O 1
ATOM 1539 N N . THR A 1 209 ? 2.218 -5.891 5.902 1.00 95.19 209 THR A N 1
ATOM 1540 C CA . THR A 1 209 ? 1.587 -6.785 6.875 1.00 95.19 209 THR A CA 1
ATOM 1541 C C . THR A 1 209 ? 0.149 -7.063 6.456 1.00 95.19 209 THR A C 1
ATOM 1543 O O . THR A 1 209 ? -0.641 -6.138 6.264 1.00 95.19 209 THR A O 1
ATOM 1546 N N . GLN A 1 210 ? -0.209 -8.341 6.356 1.00 95.25 210 GLN A N 1
ATOM 1547 C CA . GLN A 1 210 ? -1.574 -8.766 6.062 1.00 95.25 210 GLN A CA 1
ATOM 1548 C C . GLN A 1 210 ? -2.415 -8.774 7.337 1.00 95.25 210 GLN A C 1
ATOM 1550 O O . GLN A 1 210 ? -2.084 -9.458 8.306 1.00 95.25 210 GLN A O 1
ATOM 1555 N N . VAL A 1 211 ? -3.536 -8.061 7.318 1.00 95.50 211 VAL A N 1
ATOM 1556 C CA . VAL A 1 211 ? -4.549 -8.094 8.373 1.00 95.50 211 VAL A CA 1
ATOM 1557 C C . VAL A 1 211 ? -5.815 -8.711 7.796 1.00 95.50 211 VAL A C 1
ATOM 1559 O O . VAL A 1 211 ? -6.536 -8.106 6.999 1.00 95.50 211 VAL A O 1
ATOM 1562 N N . VAL A 1 212 ? -6.063 -9.955 8.196 1.00 96.06 212 VAL A N 1
ATOM 1563 C CA . VAL A 1 212 ? -7.214 -10.752 7.764 1.00 96.06 212 VAL A CA 1
ATOM 1564 C C . VAL A 1 212 ? -8.393 -10.575 8.715 1.00 96.06 212 VAL A C 1
ATOM 1566 O O . VAL A 1 212 ? -8.229 -10.181 9.871 1.00 96.06 212 VAL A O 1
ATOM 1569 N N . LEU A 1 213 ? -9.589 -10.901 8.229 1.00 95.81 213 LEU A N 1
ATOM 1570 C CA . LEU A 1 213 ? -10.7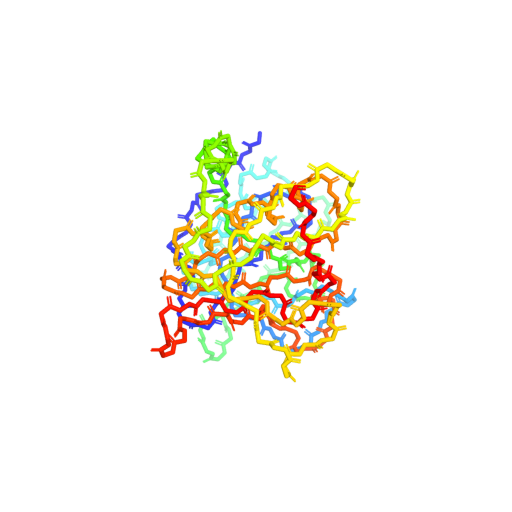70 -11.008 9.076 1.00 95.81 213 LEU A CA 1
ATOM 1571 C C . LEU A 1 213 ? -10.615 -12.219 10.007 1.00 95.81 213 LEU A C 1
ATOM 1573 O O . LEU A 1 213 ? -10.522 -13.359 9.546 1.00 95.81 213 LEU A O 1
ATOM 1577 N N . GLU A 1 214 ? -10.588 -11.979 11.313 1.00 94.00 214 GLU A N 1
ATOM 1578 C CA . GLU A 1 214 ? -10.476 -13.032 12.316 1.00 94.00 214 GLU A CA 1
ATOM 1579 C C . GLU A 1 214 ? -11.798 -13.795 12.498 1.00 94.00 214 GLU A C 1
ATOM 1581 O O . GLU A 1 214 ? -12.868 -13.386 12.039 1.00 94.00 214 GLU A O 1
ATOM 1586 N N . ALA A 1 215 ? -11.740 -14.928 13.205 1.00 93.44 215 ALA A N 1
ATOM 1587 C CA . ALA A 1 215 ? -12.894 -15.800 13.437 1.00 93.44 215 ALA A CA 1
ATOM 1588 C C . ALA A 1 215 ? -14.056 -15.118 14.190 1.00 93.44 215 ALA A C 1
ATOM 1590 O O . ALA A 1 215 ? -15.188 -15.596 14.133 1.00 93.44 215 ALA A O 1
ATOM 1591 N N . ASP A 1 216 ? -13.791 -14.014 14.890 1.00 91.75 216 ASP A N 1
ATOM 1592 C CA . ASP A 1 216 ? -14.798 -13.194 15.567 1.00 91.75 216 ASP A CA 1
ATOM 1593 C C . ASP A 1 216 ? -15.407 -12.098 14.669 1.00 91.75 216 ASP A C 1
ATOM 1595 O O . ASP A 1 216 ? -16.230 -11.305 15.133 1.00 91.75 216 ASP A O 1
ATOM 1599 N N . GLY A 1 217 ? -15.033 -12.067 13.386 1.00 95.19 217 GLY A N 1
ATOM 1600 C CA . GLY A 1 217 ? -15.534 -11.114 12.403 1.00 95.19 217 GLY A CA 1
ATOM 1601 C C . GLY A 1 217 ? -14.907 -9.725 12.513 1.00 95.19 217 GLY A C 1
ATOM 1602 O O . GLY A 1 217 ? -15.561 -8.746 12.149 1.00 95.19 217 GLY A O 1
ATOM 1603 N N . ARG A 1 218 ? -13.676 -9.610 13.029 1.00 95.81 218 ARG A N 1
ATOM 1604 C CA . ARG A 1 218 ? -12.982 -8.327 13.217 1.00 95.81 218 ARG A CA 1
ATOM 1605 C C . ARG A 1 218 ? -11.572 -8.331 12.630 1.00 95.81 218 ARG A C 1
ATOM 1607 O O . ARG A 1 218 ? -10.969 -9.376 12.428 1.00 95.81 218 ARG A O 1
ATOM 1614 N N . TYR A 1 219 ? -11.056 -7.136 12.365 1.00 95.81 219 TYR A N 1
ATOM 1615 C CA . TYR A 1 219 ? -9.697 -6.886 11.894 1.00 95.81 219 TYR A CA 1
ATOM 1616 C C . TYR A 1 219 ? -8.840 -6.344 13.039 1.00 95.81 219 TYR A C 1
ATOM 1618 O O . TYR A 1 219 ? -9.168 -5.303 13.616 1.00 95.81 219 TYR A O 1
ATOM 1626 N N . ALA A 1 220 ? -7.740 -7.025 13.354 1.00 93.44 220 ALA A N 1
ATOM 1627 C CA . ALA A 1 220 ? -6.740 -6.565 14.314 1.00 93.44 220 ALA A CA 1
ATOM 1628 C C . ALA A 1 220 ? -5.736 -5.623 13.625 1.00 93.44 220 ALA A C 1
ATOM 1630 O O . ALA A 1 220 ? -4.746 -6.065 13.045 1.00 93.44 220 ALA A O 1
ATOM 1631 N N . ILE A 1 221 ? -6.011 -4.316 13.639 1.00 92.25 221 ILE A N 1
ATOM 1632 C CA . ILE A 1 221 ? -5.213 -3.324 12.899 1.00 92.25 221 ILE A CA 1
ATOM 1633 C C . ILE A 1 221 ? -4.183 -2.678 13.829 1.00 92.25 221 ILE A C 1
ATOM 1635 O O . ILE A 1 221 ? -4.544 -2.089 14.849 1.00 92.25 221 ILE A O 1
ATOM 1639 N N . GLY A 1 222 ? -2.905 -2.732 13.439 1.00 83.94 222 GLY A N 1
ATOM 1640 C CA . GLY A 1 222 ? -1.822 -2.035 14.136 1.00 83.94 222 GLY A CA 1
ATOM 1641 C C . GLY A 1 222 ? -1.540 -2.596 15.528 1.00 83.94 222 GLY A C 1
ATOM 1642 O O . GLY A 1 222 ? -1.580 -1.856 16.509 1.00 83.94 222 GLY A O 1
ATOM 1643 N N . ALA A 1 223 ? -1.293 -3.905 15.635 1.00 80.94 223 ALA A N 1
ATOM 1644 C CA . ALA A 1 223 ? -0.906 -4.564 16.893 1.00 80.94 223 ALA A CA 1
ATOM 1645 C C . ALA A 1 223 ? 0.401 -4.006 17.500 1.00 80.94 223 ALA A C 1
ATOM 1647 O O . ALA A 1 223 ? 0.653 -4.116 18.703 1.00 80.94 223 ALA A O 1
ATOM 1648 N N . ASP A 1 224 ? 1.214 -3.392 16.650 1.00 79.25 224 ASP A N 1
ATOM 1649 C CA . ASP A 1 224 ? 2.469 -2.699 16.910 1.00 79.25 224 ASP A CA 1
ATOM 1650 C C . ASP A 1 224 ? 2.310 -1.173 17.045 1.00 79.25 224 ASP A C 1
ATOM 1652 O O . ASP A 1 224 ? 3.288 -0.477 17.308 1.00 79.25 224 ASP A O 1
ATOM 1656 N N . PHE A 1 225 ? 1.096 -0.629 16.919 1.00 85.38 225 PHE A N 1
ATOM 1657 C CA . PHE A 1 225 ? 0.853 0.807 17.064 1.00 85.38 225 PHE A CA 1
ATOM 1658 C C . PHE A 1 225 ? 0.585 1.197 18.522 1.00 85.38 225 PHE A C 1
ATOM 1660 O O . PHE A 1 225 ? 0.057 0.426 19.331 1.00 85.38 225 PHE A O 1
ATOM 1667 N N . GLU A 1 226 ? 0.866 2.457 18.858 1.00 85.06 226 GLU A N 1
ATOM 1668 C CA . GLU A 1 226 ? 0.534 3.033 20.163 1.00 85.06 226 GLU A CA 1
ATOM 1669 C C . GLU A 1 226 ? -0.935 3.489 20.236 1.00 85.06 226 GLU A C 1
ATOM 1671 O O . GLU A 1 226 ? -1.258 4.678 20.203 1.00 85.06 226 GLU A O 1
ATOM 1676 N N . TRP A 1 227 ? -1.851 2.530 20.371 1.00 87.12 227 TRP A N 1
ATOM 1677 C CA . TRP A 1 227 ? -3.263 2.812 20.631 1.00 87.12 227 TRP A CA 1
ATOM 1678 C C . TRP A 1 227 ? -3.529 3.273 22.074 1.00 87.12 227 TRP A C 1
ATOM 1680 O O . TRP A 1 227 ? -3.101 2.658 23.061 1.00 87.12 227 TRP A O 1
ATOM 1690 N N . GLU A 1 228 ? -4.342 4.318 22.218 1.00 87.31 228 GLU A N 1
ATOM 1691 C CA . GLU A 1 228 ? -4.873 4.786 23.497 1.00 87.31 228 GLU A CA 1
ATOM 1692 C C . GLU A 1 228 ? -6.405 4.780 23.527 1.00 87.31 228 GLU A C 1
ATOM 1694 O O . GLU A 1 228 ? -7.073 5.011 22.519 1.00 87.31 228 GLU A O 1
ATOM 1699 N N . ARG A 1 229 ? -6.988 4.544 24.707 1.00 86.12 229 ARG A N 1
ATOM 1700 C CA . ARG A 1 229 ? -8.425 4.742 24.917 1.00 86.12 229 ARG A CA 1
ATOM 1701 C C . ARG A 1 229 ? -8.749 6.226 24.780 1.00 86.12 229 ARG A C 1
ATOM 1703 O O . ARG A 1 229 ? -8.186 7.053 25.501 1.00 86.12 229 ARG A O 1
ATOM 1710 N N . ALA A 1 230 ? -9.687 6.559 23.902 1.00 81.00 230 ALA A N 1
ATOM 1711 C CA . ALA A 1 230 ? -10.212 7.911 23.829 1.00 81.00 230 ALA A CA 1
ATOM 1712 C C . ALA A 1 230 ? -10.995 8.217 25.117 1.00 81.00 230 ALA A C 1
ATOM 1714 O O . ALA A 1 230 ? -11.723 7.371 25.641 1.00 81.00 230 ALA A O 1
ATOM 1715 N N . LYS A 1 231 ? -10.829 9.430 25.652 1.00 69.88 231 LYS A N 1
ATOM 1716 C CA . LYS A 1 231 ? -11.652 9.897 26.771 1.00 69.88 231 LYS A CA 1
ATOM 1717 C C . LYS A 1 231 ? -13.065 10.151 26.245 1.00 69.88 231 LYS A C 1
ATOM 1719 O O . LYS A 1 231 ? -13.211 10.851 25.247 1.00 69.88 231 LYS A O 1
ATOM 1724 N N . SER A 1 232 ? -14.054 9.554 26.907 1.00 55.47 232 SER A N 1
ATOM 1725 C CA . SER A 1 232 ? -15.482 9.838 26.720 1.00 55.47 232 SER A CA 1
ATOM 1726 C C . SER A 1 232 ? -15.821 11.277 27.079 1.00 55.47 232 SER A C 1
ATOM 1728 O O . SER A 1 232 ? -15.281 11.725 28.121 1.00 55.47 232 SER A O 1
#

Sequence (232 aa):
MNTAPAGDGAQPGEVYVTVADSGAVFPAVIEDERWNGFARPRFSRAAAEAVVAWLTDCHGAIAAAFDGEAVAITETAADRAERIEPGADGRYPIGAGAWEWELTTPAADVAAEQTLLAGAYRLAPEAGEVLVKINATGSDPGFPAQVDPVSGWSRSGTPRFRPDVAVVVVAWLNACGRQYPGATVAYWEDSTIMLLDPLAAIQDGYMPTQVVLEADGRYAIGADFEWERAKS

Radius of gyration: 20.12 Å; chains: 1; bounding box: 45×33×56 Å

pLDDT: mean 87.88, std 12.56, range [30.77, 98.12]

Foldseek 3Di:
DDEQPDQDDADVQWFWKDFPPPNYIFTFHWALDAQQLATFGWHAPSRVVSVQVSQCVPPPQKHWDDDDQWIWIARPVVRDIDIWHHDPVRTTRVCGNNTRMAGDHPDDPLVVLVVLLVCQVVQDADPQWFFKFFCPDVPTGTFTFHFDPPAAPAPGAFTWHAPSSVSNVQSVQCVCCVVDPQGWHWDDDPQWIFIDGRVCSSHRRDGTDTFHQDPVRTTRPPSVGHMDGDDD

Secondary structure (DSSP, 8-state):
-------SPPPTT-EEEEETTT--EEEEEE-SS-BTTB--EEB-HHHHHHHHHHHHHTTTSEEEEEETTEEEEEEGGGTEEEEE---TTS-B-TTTTTS-EEEEPPPP-HHHHHHHHHHGGG----TT-EEEEE-SSS-PPPEEEEEESSS-SSTT-EEEE-HHHHHHHHHHHHHHHHHSTT--EEEEETTEEEEE-TTTTTSTT--PEEEPBPTTS-EE--TTS-EEEPP-